Protein 8QQC (pdb70)

Foldseek 3Di:
DCPPVVVVVVVVVLVCVLVVLQDLNDKKWKKKWFAAPLQKIKIKIFIASWKTKDKQALVNQFDPPPAVVQNVLCLVDPPRHNDPDLAGRRQTFKMKIKIFRQWPLQFKFKDKFFNVSAADDDNVPGDPHDPVRSCSVVWDWDDFASTIMTMHMDTQDDDRSSSIMIIIMTTGDDPDDCDCCDVVRNVVRVVGNPVDPMDMDMGSHPVRCCVPPCQVVQPWDADPVGDTDHDHRHDDDPDDDD

Sequence (242 aa):
MENSARQVAQDTRELHLLQHIKSDQSYIYVFVFLYYRDHSVRVWKLTNPVSISETLDYDDLINNVNRAIYYREGITGNDAGDSIIDKAYCCEPVSFMMIVACGDVDIQTIEVNIQGYDEIEGVGILDSNVTPPYAITATKFERKTSGGYIFYTYCCGLFGHGDRGHPTMAVGVEKKNRNAFGRMHPMYVAANYKRRNFWAKKDWWFPTEGQMVEQFIKQQSIPYVTADNVMIAPCVREIRHHAHY

Organism: NCBI:txid165429

Nearest PDB structures (foldseek):
  8qqc-assembly1_A  TM=1.004E+00  e=5.903E-54  Lymantria dispar
  8qph-assembly1_A  TM=1.004E+00  e=3.226E-53  Lymantria dispar
  5a96-assembly1_A  TM=1.004E+00  e=6.694E-52  Lymantria dispar cypovirus 14
  5a98-assembly1_A  TM=9.339E-01  e=3.932E-18  Trichoplusia ni cypovirus 15
  5yr9-assembly1_A  TM=9.001E-01  e=1.493E-17  Bombyx mori cypovirus 1

Secondary structure (DSSP, 8-state):
-TT-HHHHHHHHHHHHHHHHHHSTTS-EEEEEEEE-TTS-EEEEEEEESSEEEEEE-HHHHS-SS---HHHHHHHHSTT----S-SS-TTS-SEEEEEEEESEEEEEEEEEEE-TT---SSSGGG--SS-GGG--GGGSEEEEEBTEEEEEEEEE--SSGGGS-EEEEEEEE---SSS-TTSTTTHHHHHTTTTTT--EEEEES-HHHHIIIIITTTT--EE-TT--EE---B----SS---

Radius of gyration: 20.47 Å; Cα contacts (8 Å, |Δi|>4): 462; chains: 1; bounding box: 43×66×48 Å

Solvent-accessible surface area: 14772 Å² total; per-residue (Å²): 162,145,121,35,86,180,71,64,62,88,38,84,131,48,54,77,46,36,115,62,51,47,40,47,139,11,76,0,65,0,7,0,0,0,41,9,199,59,137,2,1,11,0,12,37,0,6,4,9,13,53,5,89,37,67,0,66,4,77,21,0,20,3,80,82,84,112,104,109,136,32,44,76,31,29,66,28,149,145,49,38,107,47,184,105,139,57,19,208,24,4,2,70,24,10,6,0,0,0,6,16,5,10,25,23,146,41,4,75,4,23,18,15,16,51,66,82,80,29,51,140,28,122,175,89,43,87,140,55,0,108,87,0,106,1,16,136,111,18,102,138,42,68,6,31,23,33,73,1,34,12,45,77,26,140,11,31,165,45,111,82,0,26,0,2,2,47,4,18,4,96,9,66,50,143,127,104,102,26,38,103,70,110,172,46,52,75,53,4,127,142,61,137,102,92,153,66,73,99,44,69,75,18,60,62,34,46,65,0,10,87,97,16,1,110,116,111,64,12,18,0,15,19,99,111,110,71,74,40,28,43,76,8,177,93,54,117,159,153,110,133,259

B-factor: mean 10.35, std 7.01, range [4.11, 68.53]

Structure (mmCIF, N/CA/C/O backbone):
data_8QQC
#
_entry.id   8QQC
#
_cell.length_a   103.102
_cell.length_b   103.102
_cell.length_c   103.102
_cell.angle_alpha   90.000
_cell.angle_beta   90.000
_cell.angle_gamma   90.000
#
_symmetry.space_group_name_H-M   'I 2 3'
#
loop_
_entity.id
_entity.type
_entity.pdbx_description
1 polymer Polyhedrin
2 non-polymer "GUANOSINE-5'-TRIPHOSPHATE"
3 non-polymer 'MAGNESIUM ION'
4 water water
#
loop_
_atom_site.group_PDB
_atom_site.id
_atom_site.type_symbol
_atom_site.label_atom_id
_atom_site.label_alt_id
_atom_site.label_comp_id
_atom_site.label_asym_id
_atom_site.label_entity_id
_atom_site.label_seq_id
_atom_site.pdbx_PDB_ins_code
_atom_site.Cartn_x
_atom_site.Cartn_y
_atom_site.Cartn_z
_atom_site.occupancy
_atom_site.B_iso_or_equiv
_atom_site.auth_seq_id
_atom_site.auth_comp_id
_atom_site.auth_asym_id
_atom_site.auth_atom_id
_atom_site.pdbx_PDB_model_num
ATOM 1 N N . MET A 1 1 ? -46.62696 -53.72261 -13.18019 1.000 17.75268 1 MET A N 1
ATOM 2 C CA . MET A 1 1 ? -45.43999 -52.91688 -12.92584 1.000 22.24750 1 MET A CA 1
ATOM 3 C C . MET A 1 1 ? -45.58221 -52.12450 -11.63435 1.000 16.84525 1 MET A C 1
ATOM 4 O O . MET A 1 1 ? -44.59305 -51.84921 -10.95853 1.000 16.34176 1 MET A O 1
ATOM 9 N N . GLU A 1 2 ? -46.81709 -51.74986 -11.29158 1.000 17.24804 2 GLU A N 1
ATOM 10 C CA . GLU A 1 2 ? -47.01601 -50.96464 -10.07843 1.000 15.92984 2 GLU A CA 1
ATOM 11 C C . GLU A 1 2 ? -46.63265 -51.74293 -8.82829 1.000 13.14412 2 GLU A C 1
ATOM 12 O O . GLU A 1 2 ? -46.20337 -51.14411 -7.83747 1.000 14.75312 2 GLU A O 1
ATOM 18 N N . ASN A 1 3 ? -46.7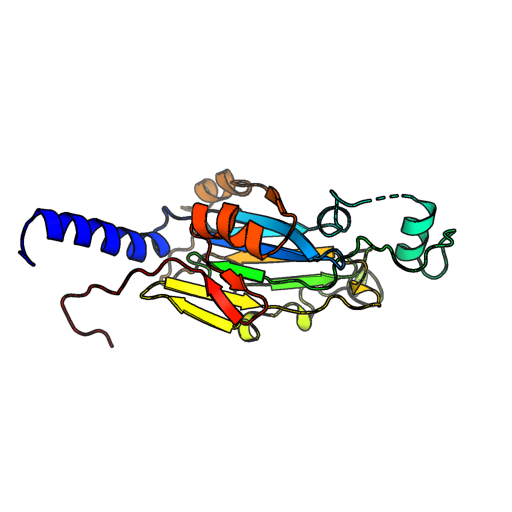6817 -53.06811 -8.84705 1.000 13.19851 3 ASN A N 1
ATOM 19 C CA . ASN A 1 3 ? -46.38504 -53.87155 -7.69479 1.000 12.87115 3 ASN A CA 1
ATOM 20 C C . ASN A 1 3 ? -45.07070 -54.61182 -7.88892 1.000 11.87029 3 ASN A C 1
ATOM 21 O O . ASN A 1 3 ? -44.76229 -55.51350 -7.10400 1.000 12.88758 3 ASN A O 1
ATOM 26 N N . SER A 1 4 ? -44.28641 -54.25055 -8.90363 1.000 10.67672 4 SER A N 1
ATOM 27 C CA . SER A 1 4 ? -42.94127 -54.79675 -9.02111 1.000 8.65696 4 SER A CA 1
ATOM 28 C C . SER A 1 4 ? -42.13280 -54.45082 -7.77536 1.000 11.29859 4 SER A C 1
ATOM 29 O O . SER A 1 4 ? -42.27322 -53.36500 -7.20251 1.000 9.13923 4 SER A O 1
ATOM 32 N N . ALA A 1 5 ? -41.29129 -55.39492 -7.34549 1.000 8.99198 5 ALA A N 1
ATOM 33 C CA . ALA A 1 5 ? -40.46851 -55.16899 -6.16240 1.000 9.03749 5 ALA A CA 1
ATOM 34 C C . ALA A 1 5 ? -39.58416 -53.93959 -6.31778 1.000 7.94143 5 ALA A C 1
ATOM 35 O O . ALA A 1 5 ? -39.29460 -53.25491 -5.33016 1.000 8.41630 5 ALA A O 1
ATOM 37 N N . ARG A 1 6 ? -39.15118 -53.64144 -7.54571 1.000 8.08504 6 ARG A N 1
ATOM 38 C CA . ARG A 1 6 ? -38.38556 -52.42430 -7.77949 1.000 8.43634 6 ARG A CA 1
ATOM 39 C C . ARG A 1 6 ? -39.20089 -51.18601 -7.43159 1.000 7.16002 6 ARG A C 1
ATOM 40 O O . ARG A 1 6 ? -38.68806 -50.25697 -6.79573 1.000 7.31893 6 ARG A O 1
ATOM 48 N N . GLN A 1 7 ? -40.47143 -51.14782 -7.84780 1.000 7.81216 7 GLN A N 1
ATOM 49 C CA . GLN A 1 7 ? -41.33469 -50.03483 -7.45979 1.000 9.97532 7 GLN A CA 1
ATOM 50 C C . GLN A 1 7 ? -41.50571 -49.97407 -5.94927 1.000 9.82806 7 GLN A C 1
ATOM 51 O O . GLN A 1 7 ? -41.49491 -48.88726 -5.35930 1.000 8.85155 7 GLN A O 1
ATOM 57 N N . VAL A 1 8 ? -41.67533 -51.13080 -5.30501 1.000 8.08639 8 VAL A N 1
ATOM 58 C CA . VAL A 1 8 ? -41.83283 -51.12989 -3.85483 1.000 8.33367 8 VAL A CA 1
ATOM 59 C C . VAL A 1 8 ? -40.55476 -50.65154 -3.17291 1.000 6.89705 8 VAL A C 1
ATOM 60 O O . VAL A 1 8 ? -40.60697 -50.02312 -2.10619 1.000 7.37673 8 VAL A O 1
ATOM 64 N N . ALA A 1 9 ? -39.39396 -50.90561 -3.77915 1.000 7.27401 9 ALA A N 1
ATOM 65 C CA . ALA A 1 9 ? -38.17031 -50.28440 -3.28573 1.000 7.01211 9 ALA A CA 1
ATOM 66 C C . ALA A 1 9 ? -38.25963 -48.76350 -3.36742 1.000 6.42826 9 ALA A C 1
ATOM 67 O O . ALA A 1 9 ? -37.84220 -48.05870 -2.44081 1.000 7.53964 9 ALA A O 1
ATOM 69 N N . GLN A 1 10 ? -38.79137 -48.23820 -4.47668 1.000 6.53746 10 GLN A N 1
ATOM 70 C CA . GLN A 1 10 ? -39.04038 -46.80216 -4.57054 1.000 6.71853 10 GLN A CA 1
ATOM 71 C C . GLN A 1 10 ? -40.02606 -46.34762 -3.50164 1.000 6.42239 10 GLN A C 1
ATOM 72 O O . GLN A 1 10 ? -39.83896 -45.29077 -2.88326 1.000 7.37901 10 GLN A O 1
ATOM 78 N N . ASP A 1 11 ? -41.09184 -47.12904 -3.28508 1.000 6.25512 11 ASP A N 1
ATOM 79 C CA . ASP A 1 11 ? -42.05943 -46.81774 -2.23662 1.000 8.90001 11 ASP A CA 1
ATOM 80 C C . ASP A 1 11 ? -41.37667 -46.74274 -0.87906 1.000 6.43125 11 ASP A C 1
ATOM 81 O O . ASP A 1 11 ? -41.63664 -45.82649 -0.09279 1.000 8.97549 11 ASP A O 1
ATOM 86 N N . THR A 1 12 ? -40.50862 -47.71740 -0.58419 1.000 7.40769 12 THR A N 1
ATOM 87 C CA . THR A 1 12 ? -39.77336 -47.71871 0.67758 1.000 6.94150 12 THR A CA 1
ATOM 88 C C . THR A 1 12 ? -38.97180 -46.43715 0.84014 1.000 9.10987 12 THR A C 1
ATOM 89 O O . THR A 1 12 ? -38.96092 -45.83430 1.92012 1.000 7.38126 12 THR A O 1
ATOM 93 N N . ARG A 1 13 ? -38.30308 -45.99911 -0.22974 1.000 7.12007 13 ARG A N 1
ATOM 94 C CA . ARG A 1 13 ? -37.52842 -44.76462 -0.17614 1.000 6.31372 13 ARG A CA 1
ATOM 95 C C . ARG A 1 13 ? -38.40940 -43.58403 0.20966 1.000 7.25278 13 ARG A C 1
ATOM 96 O O . ARG A 1 13 ? -38.04277 -42.77379 1.06848 1.000 6.70650 13 ARG A O 1
ATOM 104 N N . GLU A 1 14 ? -39.58794 -43.47637 -0.40416 1.000 7.90207 14 GLU A N 1
ATOM 105 C CA . GLU A 1 14 ? -40.41958 -42.30280 -0.15468 1.000 6.47423 14 GLU A CA 1
ATOM 106 C C . GLU A 1 14 ? -41.14491 -42.37815 1.18546 1.000 8.02540 14 GLU A C 1
ATOM 107 O O . GLU A 1 14 ? -41.30283 -41.35358 1.86170 1.000 8.00348 14 GLU A O 1
ATOM 113 N N . LEU A 1 15 ? -41.57322 -43.57347 1.60241 1.000 7.29362 15 LEU A N 1
ATOM 114 C CA . LEU A 1 15 ? -42.06260 -43.71852 2.96920 1.000 7.66597 15 LEU A CA 1
ATOM 115 C C . LEU A 1 15 ? -40.97631 -43.35530 3.96527 1.000 8.61286 15 LEU A C 1
ATOM 116 O O . LEU A 1 15 ? -41.23626 -42.66629 4.95805 1.000 8.00662 15 LEU A O 1
ATOM 121 N N . HIS A 1 16 ? -39.74480 -43.79072 3.69892 1.000 8.53403 16 HIS A N 1
ATOM 122 C CA . HIS A 1 16 ? -38.62105 -43.40879 4.54437 1.000 6.84203 16 HIS A CA 1
ATOM 123 C C . HIS A 1 16 ? -38.47839 -41.89472 4.63997 1.000 6.91339 16 HIS A C 1
ATOM 124 O O . HIS A 1 16 ? -38.28029 -41.35227 5.72927 1.000 7.26359 16 HIS A O 1
ATOM 131 N N . LEU A 1 17 ? -38.54888 -41.19791 3.50195 1.000 5.96753 17 LEU A N 1
ATOM 132 C CA . LEU A 1 17 ? -38.38223 -39.74667 3.50367 1.000 6.78517 17 LEU A CA 1
ATOM 133 C C . LEU A 1 17 ? -39.41740 -39.06052 4.38690 1.000 7.52024 17 LEU A C 1
ATOM 134 O O . LEU A 1 17 ? -39.07962 -38.16071 5.16571 1.000 8.07941 17 LEU A O 1
ATOM 139 N N . LEU A 1 18 ? -40.68435 -39.46620 4.28434 1.000 9.13123 18 LEU A N 1
ATOM 140 C CA . LEU A 1 18 ? -41.70632 -38.82850 5.10643 1.000 8.84364 18 LEU A CA 1
ATOM 141 C C . LEU A 1 18 ? -41.56573 -39.21754 6.57350 1.000 8.51885 18 LEU A C 1
ATOM 142 O O . LEU A 1 18 ? -41.67791 -38.36346 7.45910 1.000 9.53968 18 LEU A O 1
ATOM 147 N N . GLN A 1 19 ? -41.29557 -40.49305 6.85419 1.000 6.63614 19 GLN A N 1
ATOM 148 C CA . GLN A 1 19 ? -41.18734 -40.92212 8.24579 1.000 6.83287 19 GLN A CA 1
ATOM 149 C C . GLN A 1 19 ? -39.89432 -40.43403 8.88384 1.000 6.91217 19 GLN A C 1
ATOM 150 O O . GLN A 1 19 ? -39.83310 -40.26470 10.10817 1.000 7.66322 19 GLN A O 1
ATOM 156 N N . HIS A 1 20 ? -38.85653 -40.20462 8.07481 1.000 7.73464 20 HIS A N 1
ATOM 157 C CA . HIS A 1 20 ? -37.59875 -39.69931 8.61224 1.000 8.12968 20 HIS A CA 1
ATOM 158 C C . HIS A 1 20 ? -37.79487 -38.36688 9.31602 1.000 7.81759 20 HIS A C 1
ATOM 159 O O . HIS A 1 20 ? -37.12855 -38.09275 10.31814 1.000 9.15248 20 HIS A O 1
ATOM 166 N N . ILE A 1 21 ? -38.70937 -37.53440 8.81082 1.000 7.72222 21 ILE A N 1
ATOM 167 C CA . ILE A 1 21 ? -38.99623 -36.25024 9.44617 1.000 8.33715 21 ILE A CA 1
ATOM 168 C C . ILE A 1 21 ? -39.33017 -36.45272 10.91617 1.000 8.48851 21 ILE A C 1
ATOM 169 O O . ILE A 1 21 ? -38.71934 -35.84283 11.80069 1.000 9.57899 21 ILE A O 1
ATOM 174 N N . LYS A 1 22 ? -40.28027 -37.34628 11.19969 1.000 8.81952 22 LYS A N 1
ATOM 175 C CA . LYS A 1 22 ? -40.72022 -37.56471 12.57187 1.000 9.43605 22 LYS A CA 1
ATOM 176 C C . LYS A 1 22 ? -39.73041 -38.38648 13.38781 1.000 8.75483 22 LYS A C 1
ATOM 177 O O . LYS A 1 22 ? -39.76597 -38.32820 14.62200 1.000 10.79172 22 LYS A O 1
ATOM 179 N N . SER A 1 23 ? -38.85362 -39.13848 12.73086 1.000 7.99916 23 SER A N 1
ATOM 180 C CA . SER A 1 23 ? -37.90200 -39.99192 13.42435 1.000 8.47481 23 SER A CA 1
ATOM 181 C C . SER A 1 23 ? -36.89553 -39.16812 14.21982 1.000 9.62761 23 SER A C 1
ATOM 182 O O . SER A 1 23 ? -36.60049 -38.01285 13.89975 1.000 6.89726 23 SER A O 1
ATOM 185 N N . ASP A 1 24 ? -36.34599 -39.79223 15.26128 1.000 6.72885 24 ASP A N 1
ATOM 186 C CA . ASP A 1 24 ? -35.25979 -39.17262 16.00592 1.000 6.57593 24 ASP A CA 1
ATOM 187 C C . ASP A 1 24 ? -33.98108 -39.07204 15.18692 1.000 6.96474 24 ASP A C 1
ATOM 188 O O . ASP A 1 24 ? -33.03862 -38.40028 15.62213 1.000 8.76020 24 ASP A O 1
ATOM 193 N N . GLN A 1 25 ? -33.92130 -39.71515 14.02163 1.000 6.86705 25 GLN A N 1
ATOM 194 C CA . GLN A 1 25 ? -32.69480 -39.73836 13.23425 1.000 7.62343 25 GLN A CA 1
ATOM 195 C C . GLN A 1 25 ? -32.52987 -38.52682 12.32710 1.000 7.53742 25 GLN A C 1
ATOM 196 O O . GLN A 1 25 ? -31.50628 -38.42420 11.64318 1.000 7.62177 25 GLN A O 1
ATOM 202 N N . SER A 1 26 ? -33.48296 -37.60314 12.30933 1.000 7.20536 26 SER A N 1
ATOM 203 C CA . SER A 1 26 ? -33.38934 -36.43144 11.45554 1.000 6.14387 26 SER A CA 1
ATOM 204 C C . SER A 1 26 ? -33.05328 -35.19165 12.27400 1.000 6.76163 26 SER A C 1
ATOM 205 O O . SER A 1 26 ? -33.19976 -35.16303 13.50161 1.000 6.79537 26 SER A O 1
ATOM 208 N N . TYR A 1 27 ? -32.59508 -34.16096 11.56661 1.000 8.01462 27 TYR A N 1
ATOM 209 C CA . TYR A 1 27 ? -32.37258 -32.85023 12.15610 1.000 6.42220 27 TYR A CA 1
ATOM 210 C C . TYR A 1 27 ? -33.61350 -31.97951 11.98390 1.000 5.84702 27 TYR A C 1
ATOM 211 O O . TYR A 1 27 ? -34.41582 -32.17305 11.06706 1.000 7.22611 27 TYR A O 1
ATOM 220 N N . ILE A 1 28 ? -33.75040 -30.99507 12.87150 1.000 6.34475 28 ILE A N 1
ATOM 221 C CA . ILE A 1 28 ? -34.61309 -29.84462 12.61777 1.000 6.11842 28 ILE A CA 1
ATOM 222 C C . ILE A 1 28 ? -33.73871 -28.70181 12.11994 1.000 6.65085 28 ILE A C 1
ATOM 223 O O . ILE A 1 28 ? -32.53204 -28.64866 12.39169 1.000 5.91163 28 ILE A O 1
ATOM 228 N N . TYR A 1 29 ? -34.34454 -27.78514 11.36733 1.000 4.54624 29 TYR A N 1
ATOM 229 C CA . TYR A 1 29 ? -33.61703 -26.67924 10.76384 1.000 4.39141 29 TYR A CA 1
ATOM 230 C C . TYR A 1 29 ? -34.39366 -25.38142 10.88533 1.000 5.67531 29 TYR A C 1
ATOM 231 O O . TYR A 1 29 ? -35.62137 -25.35898 10.77076 1.000 5.29032 29 TYR A O 1
ATOM 240 N N . VAL A 1 30 ? -33.65836 -24.29688 11.09505 1.000 5.30030 30 VAL A N 1
ATOM 241 C CA . VAL A 1 30 ? -34.13024 -22.95276 10.79829 1.000 4.68028 30 VAL A CA 1
ATOM 242 C C . VAL A 1 30 ? -33.09782 -22.33074 9.87562 1.000 5.43084 30 VAL A C 1
ATOM 243 O O . VAL A 1 30 ? -31.90924 -22.27988 10.21710 1.000 5.19020 30 VAL A O 1
ATOM 247 N N . PHE A 1 31 ? -33.53273 -21.90128 8.69659 1.000 4.76961 31 PHE A N 1
ATOM 248 C CA . PHE A 1 31 ? -32.67744 -21.13902 7.80077 1.000 5.26428 31 PHE A CA 1
ATOM 249 C C . PHE A 1 31 ? -33.09496 -19.68097 7.86829 1.000 7.76957 31 PHE A C 1
ATOM 250 O O . PHE A 1 31 ? -34.28576 -19.36831 7.76572 1.000 5.38930 31 PHE A O 1
ATOM 258 N N . VAL A 1 32 ? -32.12108 -18.79772 8.05926 1.000 5.85102 32 VAL A N 1
ATOM 259 C CA . VAL A 1 32 ? -32.35916 -17.35913 8.08449 1.000 4.54456 32 VAL A CA 1
ATOM 260 C C . VAL A 1 32 ? -31.75190 -16.77899 6.81499 1.000 5.72097 32 VAL A C 1
ATOM 261 O O . VAL A 1 32 ? -30.53189 -16.84151 6.61446 1.000 6.35289 32 VAL A O 1
ATOM 265 N N . PHE A 1 33 ? -32.60334 -16.24136 5.94529 1.000 5.50017 33 PHE A N 1
ATOM 266 C CA . PHE A 1 33 ? -32.17110 -15.59981 4.71221 1.000 4.77588 33 PHE A CA 1
ATOM 267 C C . PHE A 1 33 ? -32.18840 -14.09338 4.91005 1.000 6.14097 33 PHE A C 1
ATOM 268 O O . PHE A 1 33 ? -33.16635 -13.54340 5.42173 1.000 5.59035 33 PHE A O 1
ATOM 276 N N . LEU A 1 34 ? -31.09954 -13.43441 4.52577 1.000 5.74817 34 LEU A N 1
ATOM 277 C CA . LEU A 1 34 ? -30.94990 -11.99367 4.68361 1.000 5.93181 34 LEU A CA 1
ATOM 278 C C . LEU A 1 34 ? -30.71941 -11.38945 3.31018 1.000 5.97202 34 LEU A C 1
ATOM 279 O O . LEU A 1 34 ? -29.78869 -11.79023 2.60443 1.000 6.31606 34 LEU A O 1
ATOM 284 N N . TYR A 1 35 ? -31.56559 -10.43672 2.93351 1.000 6.26060 35 TYR A N 1
ATOM 285 C CA . TYR A 1 35 ? -31.58363 -9.88500 1.58657 1.000 5.95709 35 TYR A CA 1
ATOM 286 C C . TYR A 1 35 ? -31.08350 -8.45094 1.63545 1.000 6.59816 35 TYR A C 1
ATOM 287 O O . TYR A 1 35 ? -31.58271 -7.64302 2.42516 1.000 7.58438 35 TYR A O 1
ATOM 296 N N . TYR A 1 36 ? -30.10024 -8.14162 0.79604 1.000 6.61690 36 TYR A N 1
ATOM 297 C CA . TYR A 1 36 ? -29.43893 -6.84817 0.81069 1.000 7.38651 36 TYR A CA 1
ATOM 298 C C . TYR A 1 36 ? -29.83744 -6.03464 -0.40977 1.000 7.09412 36 TYR A C 1
ATOM 299 O O . TYR A 1 36 ? -30.35569 -6.56375 -1.40039 1.000 8.27638 36 TYR A O 1
ATOM 308 N N . ARG A 1 37 ? -29.59958 -4.72407 -0.31311 1.000 7.49745 37 ARG A N 1
ATOM 309 C CA . ARG A 1 37 ? -29.95156 -3.82469 -1.40759 1.000 7.06136 37 ARG A CA 1
ATOM 310 C C . ARG A 1 37 ? -29.21090 -4.17692 -2.69135 1.000 8.11591 37 ARG A C 1
ATOM 311 O O . ARG A 1 37 ? -29.71584 -3.91734 -3.79129 1.000 9.24493 37 ARG A O 1
ATOM 319 N N . ASP A 1 38 ? -28.03749 -4.79759 -2.57841 1.000 7.08166 38 ASP A N 1
ATOM 320 C CA . ASP A 1 38 ? -27.29644 -5.22553 -3.75795 1.000 9.10558 38 ASP A CA 1
ATOM 321 C C . ASP A 1 38 ? -27.87051 -6.47816 -4.41316 1.000 7.56607 38 ASP A C 1
ATOM 322 O O . ASP A 1 38 ? -27.29052 -6.96408 -5.39410 1.000 8.35019 38 ASP A O 1
ATOM 327 N N . HIS A 1 39 ? -28.99293 -6.99252 -3.91016 1.000 8.29391 39 HIS A N 1
ATOM 328 C CA . HIS A 1 39 ? -29.69736 -8.18597 -4.37469 1.000 6.78950 39 HIS A CA 1
ATOM 329 C C . HIS A 1 39 ? -29.02413 -9.48077 -3.93773 1.000 8.00064 39 HIS A C 1
ATOM 330 O O . HIS A 1 39 ? -29.50381 -10.55546 -4.30259 1.000 7.87715 39 HIS A O 1
ATOM 337 N N . SER A 1 40 ? -27.94127 -9.41980 -3.17212 1.000 9.21980 40 SER A N 1
ATOM 338 C CA . SER A 1 40 ? -27.29851 -10.63071 -2.69491 1.000 7.39892 40 SER A CA 1
ATOM 339 C C . SER A 1 40 ? -28.01526 -11.16768 -1.45455 1.000 7.23950 40 SER A C 1
ATOM 340 O O . SER A 1 40 ? -28.86722 -10.50702 -0.85213 1.000 6.78238 40 SE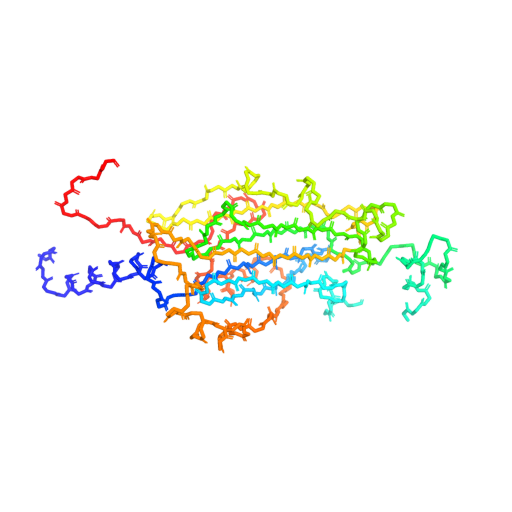R A O 1
ATOM 343 N N . VAL A 1 41 ? -27.67176 -12.39695 -1.07587 1.000 6.64795 41 VAL A N 1
ATOM 344 C CA . VAL A 1 41 ? -28.32667 -13.08539 0.03074 1.000 6.11830 41 VAL A CA 1
ATOM 345 C C . VAL A 1 41 ? -27.26217 -13.71981 0.91236 1.000 7.30677 41 VAL A C 1
ATOM 346 O O . VAL A 1 41 ? -26.38659 -14.44058 0.41934 1.000 6.80873 41 VAL A O 1
ATOM 350 N N . ARG A 1 42 ? -27.34035 -13.45661 2.21337 1.000 6.56711 42 ARG A N 1
ATOM 351 C CA . ARG A 1 42 ? -26.57670 -14.19259 3.21043 1.000 6.99752 42 ARG A CA 1
ATOM 352 C C . ARG A 1 42 ? -27.52557 -15.15137 3.91664 1.000 7.02242 42 ARG A C 1
ATOM 353 O O . ARG A 1 42 ? -28.64328 -14.77132 4.28137 1.000 7.58991 42 ARG A O 1
ATOM 361 N N . VAL A 1 43 ? -27.08663 -16.39140 4.09575 1.000 7.44255 43 VAL A N 1
ATOM 362 C CA . VAL A 1 43 ? -27.94003 -17.47373 4.57108 1.000 7.43081 43 VAL A CA 1
ATOM 363 C C . VAL A 1 43 ? -27.28586 -18.08413 5.79741 1.000 5.86238 43 VAL A C 1
ATOM 364 O O . VAL A 1 43 ? -26.09115 -18.39646 5.76657 1.000 6.98939 43 VAL A O 1
ATOM 368 N N . TRP A 1 44 ? -28.06460 -18.26983 6.86505 1.000 4.96968 44 TRP A N 1
ATOM 369 C CA . TRP A 1 44 ? -27.61550 -19.01231 8.03896 1.000 5.34232 44 TRP A CA 1
ATOM 370 C C . TRP A 1 44 ? -28.40303 -20.30485 8.17805 1.000 5.28005 44 TRP A C 1
ATOM 371 O O . TRP A 1 44 ? -29.63773 -20.28729 8.15751 1.000 5.75289 44 TRP A O 1
ATOM 382 N N . LYS A 1 45 ? -27.68548 -21.41393 8.33857 1.000 5.56284 45 LYS A N 1
ATOM 383 C CA . LYS A 1 45 ? -28.27234 -22.68741 8.73621 1.000 4.74589 45 LYS A CA 1
ATOM 384 C C . LYS A 1 45 ? -28.14261 -22.82463 10.24659 1.000 4.66724 45 LYS A C 1
ATOM 385 O O . LYS A 1 45 ? -27.02932 -22.77477 10.78440 1.000 5.80503 45 LYS A O 1
ATOM 391 N N . LEU A 1 46 ? -29.27835 -22.96405 10.92283 1.000 4.97704 46 LEU A N 1
ATOM 392 C CA . LEU A 1 46 ? -29.34141 -23.33623 12.32909 1.000 5.73993 46 LEU A CA 1
ATOM 393 C C . LEU A 1 46 ? -29.93225 -24.73724 12.38437 1.000 6.12661 46 LEU A C 1
ATOM 394 O O . LEU A 1 46 ? -30.92692 -25.01377 11.70590 1.000 6.67161 46 LEU A O 1
ATOM 399 N N . THR A 1 47 ? -29.31288 -25.62840 13.15669 1.000 5.59520 47 THR A N 1
ATOM 400 C CA . THR A 1 47 ? -29.72036 -27.02559 13.08268 1.000 5.02923 47 THR A CA 1
ATOM 401 C C . THR A 1 47 ? -29.30933 -27.76567 14.34582 1.000 6.90718 47 THR A C 1
ATOM 402 O O . THR A 1 47 ? -28.32241 -27.41788 14.99971 1.000 6.85345 47 THR A O 1
ATOM 406 N N . ASN A 1 48 ? -30.07442 -28.80036 14.66649 1.000 6.87878 48 ASN A N 1
ATOM 407 C CA . ASN A 1 48 ? -29.84730 -29.61076 15.85350 1.000 5.64992 48 ASN A CA 1
ATOM 408 C C . ASN A 1 48 ? -30.74837 -30.83375 15.76219 1.000 6.66828 48 ASN A C 1
ATOM 409 O O . ASN A 1 48 ? -31.78237 -30.78956 15.09313 1.000 6.78217 48 ASN A O 1
ATOM 414 N N . PRO A 1 49 ? -30.38175 -31.93451 16.41906 1.000 6.57240 49 PRO A N 1
ATOM 415 C CA . PRO A 1 49 ? -31.30829 -33.07459 16.44904 1.000 7.37857 49 PRO A CA 1
ATOM 416 C C . PRO A 1 49 ? -32.62472 -32.78626 17.15391 1.000 6.85355 49 PRO A C 1
ATOM 417 O O . PRO A 1 49 ? -33.64545 -33.37771 16.77701 1.000 7.42420 49 PRO A O 1
ATOM 421 N N . VAL A 1 50 ? -32.64643 -31.91657 18.17096 1.000 6.07511 50 VAL A N 1
ATOM 422 C CA . VAL A 1 50 ? -33.85839 -31.75874 18.97606 1.000 6.61294 50 VAL A CA 1
ATOM 423 C C . VAL A 1 50 ? -34.15697 -30.31579 19.37590 1.000 6.14549 50 VAL A C 1
ATOM 424 O O . VAL A 1 50 ? -35.29830 -29.99284 19.73026 1.000 6.46615 50 VAL A O 1
ATOM 428 N N . SER A 1 51 ? -33.15036 -29.44169 19.37862 1.000 5.63243 51 SER A N 1
ATOM 429 C CA . SER A 1 51 ? -33.34088 -28.12435 19.98995 1.000 5.78853 51 SER A CA 1
ATOM 430 C C . SER A 1 51 ? -32.37683 -27.12253 19.37279 1.000 6.22128 51 SER A C 1
ATOM 431 O O . SER A 1 51 ? -31.16680 -27.20902 19.59289 1.000 6.00845 51 SER A O 1
ATOM 434 N N . ILE A 1 52 ? -32.91797 -26.14866 18.64808 1.000 6.46072 52 ILE A N 1
ATOM 435 C CA . ILE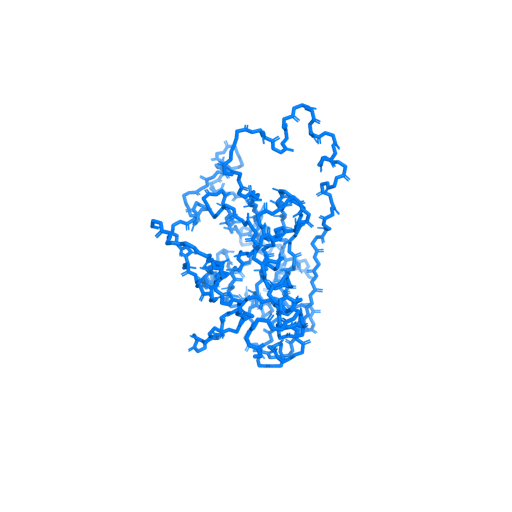 A 1 52 ? -32.13028 -25.08748 18.03441 1.000 6.16064 52 ILE A CA 1
ATOM 436 C C . ILE A 1 52 ? -32.15047 -23.88217 18.96466 1.000 6.03271 52 ILE A C 1
ATOM 437 O O . ILE A 1 52 ? -33.21124 -23.49793 19.47163 1.000 7.14206 52 ILE A O 1
ATOM 442 N N . SER A 1 53 ? -30.97783 -23.29909 19.20811 1.000 5.61903 53 SER A N 1
ATOM 443 C CA . SER A 1 53 ? -30.88185 -22.09264 20.02681 1.000 5.45657 53 SER A CA 1
ATOM 444 C C . SER A 1 53 ? -29.65992 -21.31533 19.56453 1.000 6.10335 53 SER A C 1
ATOM 445 O O . SER A 1 53 ? -28.53235 -21.77994 19.75108 1.000 7.56020 53 SER A O 1
ATOM 448 N N . GLU A 1 54 ? -29.87000 -20.13778 18.98074 1.000 5.50857 54 GLU A N 1
ATOM 449 C CA . GLU A 1 54 ? -28.76254 -19.40741 18.38764 1.000 5.43741 54 GLU A CA 1
ATOM 450 C C . GLU A 1 54 ? -29.00453 -17.91150 18.50676 1.000 7.62463 54 GLU A C 1
ATOM 451 O O . GLU A 1 54 ? -30.14799 -17.44603 18.47988 1.000 7.33262 54 GLU A O 1
ATOM 457 N N . THR A 1 55 ? -27.90922 -17.16651 18.64203 1.000 6.71906 55 THR A N 1
ATOM 458 C CA . THR A 1 55 ? -27.89343 -15.72539 18.42891 1.000 5.87432 55 THR A CA 1
ATOM 459 C C . THR A 1 55 ? -27.20318 -15.44129 17.10278 1.000 7.75888 55 THR A C 1
ATOM 460 O O . THR A 1 55 ? -26.13217 -15.99444 16.82307 1.000 7.93495 55 THR A O 1
ATOM 464 N N . LEU A 1 56 ? -27.81824 -14.58974 16.29037 1.000 6.14149 56 LEU A N 1
ATOM 465 C CA . LEU A 1 56 ? -27.17112 -13.99778 15.12496 1.000 6.65339 56 LEU A CA 1
ATOM 466 C C . LEU A 1 56 ? -26.86207 -12.55240 15.49487 1.000 6.92200 56 LEU A C 1
ATOM 467 O O . LEU A 1 56 ? -27.77557 -11.72716 15.60516 1.000 7.98958 56 LEU A O 1
ATOM 472 N N . ASP A 1 57 ? -25.58542 -12.26235 15.73803 1.000 6.48019 57 ASP A N 1
ATOM 473 C CA . ASP A 1 57 ? -25.16178 -10.92794 16.13389 1.000 7.00739 57 ASP A CA 1
ATOM 474 C C . ASP A 1 57 ? -25.16010 -10.00717 14.91615 1.000 6.73403 57 ASP A C 1
ATOM 475 O O . ASP A 1 57 ? -25.39452 -10.42450 13.77917 1.000 7.57119 57 ASP A O 1
ATOM 480 N N . TYR A 1 58 ? -24.88329 -8.72868 15.16140 1.000 8.24145 58 TYR A N 1
ATOM 481 C CA . TYR A 1 58 ? -24.88638 -7.74702 14.08444 1.000 7.72775 58 TYR A CA 1
ATOM 482 C C . TYR A 1 58 ? -23.92944 -8.14068 12.96496 1.000 7.45852 58 TYR A C 1
ATOM 483 O O . TYR A 1 58 ? -24.28175 -8.06962 11.78128 1.000 7.37448 58 TYR A O 1
ATOM 492 N N . ASP A 1 59 ? -22.72531 -8.59112 13.31724 1.000 7.19015 59 ASP A N 1
ATOM 493 C CA . ASP A 1 59 ? -21.75963 -8.97129 12.29368 1.000 7.02647 59 ASP A CA 1
ATOM 494 C C . ASP A 1 59 ? -22.19054 -10.20898 11.51526 1.000 7.48241 59 ASP A C 1
ATOM 495 O O . ASP A 1 59 ? -21.70700 -10.42196 10.39628 1.000 8.70260 59 ASP A O 1
ATOM 500 N N . ASP A 1 60 ? -23.10068 -11.01240 12.06854 1.000 6.95939 60 ASP A N 1
ATOM 501 C CA . ASP A 1 60 ? -23.66320 -12.14874 11.35118 1.000 7.67318 60 ASP A CA 1
ATOM 502 C C . ASP A 1 60 ? -24.76570 -11.74078 10.38673 1.000 6.97491 60 ASP A C 1
ATOM 503 O O . ASP A 1 60 ? -25.03386 -12.47335 9.42700 1.000 7.75809 60 ASP A O 1
ATOM 508 N N . LEU A 1 61 ? -25.40751 -10.59345 10.61646 1.000 6.29817 61 LEU A N 1
ATOM 509 C CA . LEU A 1 61 ? -26.57165 -10.19728 9.83722 1.000 6.16290 61 LEU A CA 1
ATOM 510 C C . LEU A 1 61 ? -26.25886 -9.19945 8.73218 1.000 7.40275 61 LEU A C 1
ATOM 511 O O . LEU A 1 61 ? -27.08122 -9.03033 7.82401 1.000 6.94301 61 LEU A O 1
ATOM 516 N N . ILE A 1 62 ? -25.10181 -8.54400 8.77700 1.000 8.23851 62 ILE A N 1
ATOM 517 C CA . ILE A 1 62 ? -24.71972 -7.61930 7.72022 1.000 6.80974 62 ILE A CA 1
ATOM 518 C C . ILE A 1 62 ? -24.03965 -8.38451 6.58928 1.000 6.24440 62 ILE A C 1
ATOM 519 O O . ILE A 1 62 ? -23.59235 -9.51895 6.75136 1.000 8.15464 62 ILE A O 1
ATOM 524 N N . ASN A 1 63 ? -23.97609 -7.75683 5.41682 1.000 6.27929 63 ASN A N 1
ATOM 525 C CA . ASN A 1 63 ? -23.35918 -8.37520 4.24690 1.000 6.05273 63 ASN A CA 1
ATOM 526 C C . ASN A 1 63 ? -21.84517 -8.36666 4.43790 1.000 8.66951 63 ASN A C 1
ATOM 527 O O . ASN A 1 63 ? -21.22866 -7.29628 4.47127 1.000 10.07123 63 ASN A O 1
ATOM 532 N N . ASN A 1 64 ? -21.23378 -9.54774 4.54831 1.000 10.21314 64 ASN A N 1
ATOM 533 C CA . ASN A 1 64 ? -19.79739 -9.64423 4.78671 1.000 10.07293 64 ASN A CA 1
ATOM 534 C C . ASN A 1 64 ? -19.00419 -9.92611 3.51823 1.000 10.05275 64 ASN A C 1
ATOM 535 O O . ASN A 1 64 ? -17.79788 -10.17687 3.59948 1.000 12.70483 64 ASN A O 1
ATOM 540 N N . VAL A 1 65 ? -19.64798 -9.91530 2.35591 1.000 9.69111 65 VAL A N 1
ATOM 541 C CA . VAL A 1 65 ? -18.96906 -10.09146 1.07756 1.000 10.27325 65 VAL A CA 1
ATOM 542 C C . VAL A 1 65 ? -18.85051 -8.77350 0.32467 1.000 12.67693 65 VAL A C 1
ATOM 543 O O . VAL A 1 65 ? -17.75952 -8.37939 -0.08605 1.000 12.98795 65 VAL A O 1
ATOM 547 N N . ASN A 1 66 ? -19.96900 -8.08167 0.12874 1.000 10.26464 66 ASN A N 1
ATOM 548 C CA . ASN A 1 66 ? -19.95595 -6.72798 -0.41763 1.000 12.05543 66 ASN A CA 1
ATOM 549 C C . ASN A 1 66 ? -20.00346 -5.81909 0.80515 1.000 13.14307 66 ASN A C 1
ATOM 550 O O . ASN A 1 66 ? -21.07326 -5.42510 1.27267 1.000 12.64126 66 ASN A O 1
ATOM 555 N N . ARG A 1 67 ? -18.82482 -5.51072 1.33810 1.000 14.14261 67 ARG A N 1
ATOM 556 C CA . ARG A 1 67 ? -18.70630 -4.88024 2.65190 1.000 17.26997 67 ARG A CA 1
ATOM 557 C C . ARG A 1 67 ? -18.51631 -3.36509 2.57870 1.000 24.28170 67 ARG A C 1
ATOM 558 O O . ARG A 1 67 ? -18.87062 -2.72817 1.58624 1.000 27.72963 67 ARG A O 1
ATOM 560 N N . ALA A 1 75 ? -14.21087 1.05479 12.17139 1.000 16.32636 75 ALA A N 1
ATOM 561 C CA . ALA A 1 75 ? -15.59517 0.62790 12.35414 1.000 13.93769 75 ALA A CA 1
ATOM 562 C C . ALA A 1 75 ? -16.22174 1.22810 13.60648 1.000 11.91553 75 ALA A C 1
ATOM 563 O O . ALA A 1 75 ? -17.43449 1.43939 13.66190 1.000 10.39944 75 ALA A O 1
ATOM 565 N N . ILE A 1 76 ? -15.38540 1.49944 14.61194 1.000 12.95144 76 ILE A N 1
ATOM 566 C CA . ILE A 1 76 ? -15.90291 1.95386 15.89908 1.000 10.52941 76 ILE A CA 1
ATOM 567 C C . ILE A 1 76 ? -16.59151 3.30567 15.77306 1.000 10.47953 76 ILE A C 1
ATOM 568 O O . ILE A 1 76 ? -17.49954 3.61864 16.55053 1.000 10.13287 76 ILE A O 1
ATOM 573 N N . TYR A 1 77 ? -16.18899 4.12103 14.79236 1.000 10.14834 77 TYR A N 1
ATOM 574 C CA . TYR A 1 77 ? -16.82665 5.42322 14.61197 1.000 9.81958 77 TYR A CA 1
ATOM 575 C C . TYR A 1 77 ? -18.31307 5.27304 14.32360 1.000 8.84985 77 TYR A C 1
ATOM 576 O O . TYR A 1 77 ? -19.12854 6.06767 14.80652 1.000 10.30266 77 TYR A O 1
ATOM 585 N N . TYR A 1 78 ? -18.68096 4.24609 13.55050 1.000 8.67491 78 TYR A N 1
ATOM 586 C CA . TYR A 1 78 ? -20.08215 3.93263 13.29491 1.000 9.37597 78 TYR A CA 1
ATOM 587 C C . TYR A 1 78 ? -20.68520 3.10276 14.42578 1.000 8.92610 78 TYR A C 1
ATOM 588 O O . TYR A 1 78 ? -21.80640 3.37875 14.86947 1.000 7.74095 78 TYR A O 1
ATOM 597 N N . ARG A 1 79 ? -19.95279 2.09388 14.91365 1.000 8.11755 79 ARG A N 1
ATOM 598 C CA . ARG A 1 79 ? -20.50291 1.20635 15.93606 1.000 8.77077 79 ARG A CA 1
ATOM 599 C C . ARG A 1 79 ? -20.89302 1.97168 17.19673 1.000 7.19193 79 ARG A C 1
ATOM 600 O O . ARG A 1 79 ? -21.91567 1.66742 17.82237 1.000 7.32678 79 ARG A O 1
ATOM 608 N N . GLU A 1 80 ? -20.10597 2.98066 17.57845 1.000 8.05507 80 GLU A N 1
ATOM 609 C CA . GLU A 1 80 ? -20.44716 3.73944 18.77902 1.000 7.63578 80 GLU A CA 1
ATOM 610 C C . GLU A 1 80 ? -21.77696 4.46394 18.61630 1.000 7.81662 80 GLU A C 1
ATOM 611 O O . GLU A 1 80 ? -22.49470 4.66795 19.60072 1.000 7.97441 80 GLU A O 1
ATOM 617 N N . GLY A 1 81 ? -22.12518 4.84644 17.38409 1.000 7.94805 81 GLY A N 1
ATOM 618 C CA . GLY A 1 81 ? -23.39121 5.51186 17.12886 1.000 7.87782 81 GLY A CA 1
ATOM 619 C C . GLY A 1 81 ? -24.60453 4.61498 17.22077 1.000 8.84959 81 GLY A C 1
ATOM 620 O O . GLY A 1 81 ? -25.71320 5.11159 17.44485 1.000 9.88991 81 GLY A O 1
ATOM 621 N N . ILE A 1 82 ? -24.43214 3.30717 17.02909 1.000 6.99207 82 ILE A N 1
ATOM 622 C CA . ILE A 1 82 ? -25.51546 2.36647 17.27144 1.000 7.91085 82 ILE A CA 1
ATOM 623 C C . ILE A 1 82 ? -25.40393 1.68511 18.62686 1.000 8.58568 82 ILE A C 1
ATOM 624 O O . ILE A 1 82 ? -26.25491 0.85129 18.96725 1.000 10.63656 82 ILE A O 1
ATOM 629 N N . THR A 1 83 ? -24.38748 2.03332 19.42073 1.000 8.11406 83 THR A N 1
ATOM 630 C CA . THR A 1 83 ? -24.27264 1.56890 20.79591 1.000 7.70019 83 THR A CA 1
ATOM 631 C C . THR A 1 83 ? -25.01662 2.47782 21.76775 1.000 8.44614 83 THR A C 1
ATOM 632 O O . THR A 1 83 ? -25.77594 1.99662 22.61060 1.000 9.53442 83 THR A O 1
ATOM 636 N N . GLY A 1 84 ? -24.79698 3.78902 21.67378 1.000 8.83746 84 GLY A N 1
ATOM 637 C CA . GLY A 1 84 ? -25.50297 4.73589 22.50466 1.000 8.95861 84 GLY A CA 1
ATOM 638 C C . GLY A 1 84 ? -26.05905 5.87225 21.66880 1.000 8.79644 84 GLY A C 1
ATOM 639 O O . GLY A 1 84 ? -25.55685 6.18616 20.58966 1.000 8.28538 84 GLY A O 1
ATOM 640 N N . ASN A 1 85 ? -27.11079 6.49439 22.19640 1.000 10.30779 85 ASN A N 1
ATOM 641 C CA . ASN A 1 85 ? -27.79661 7.55826 21.47164 1.000 10.15257 85 ASN A CA 1
ATOM 642 C C . ASN A 1 85 ? -26.86613 8.73930 21.23323 1.000 9.86100 85 ASN A C 1
ATOM 643 O O . ASN A 1 85 ? -26.30062 9.29627 22.17985 1.000 8.97256 85 ASN A O 1
ATOM 648 N N . ASP A 1 86 ? -26.72047 9.12723 19.96402 1.000 9.69790 86 ASP A N 1
ATOM 649 C CA . ASP A 1 86 ? -25.94015 10.30028 19.56724 1.000 8.83691 86 ASP A CA 1
ATOM 650 C C . ASP A 1 86 ? -24.46226 10.17878 19.92888 1.000 7.77877 86 ASP A C 1
ATOM 651 O O . ASP A 1 86 ? -23.76171 11.19117 20.04130 1.000 8.05578 86 ASP A O 1
ATOM 656 N N . ALA A 1 87 ? -23.96328 8.95821 20.10269 1.000 8.83744 87 ALA A N 1
ATOM 657 C CA . ALA A 1 87 ? -22.58317 8.73881 20.51372 1.000 9.61355 87 ALA A CA 1
ATOM 658 C C . ALA A 1 87 ? -21.65612 8.42416 19.34827 1.000 11.55262 87 ALA A C 1
ATOM 659 O O . ALA A 1 87 ? -20.48685 8.09998 19.57406 1.000 10.65456 87 ALA A O 1
ATOM 661 N N . GLY A 1 88 ? -22.14084 8.51770 18.11064 1.000 9.14318 88 GLY A N 1
ATOM 662 C CA . GLY A 1 88 ? -21.31551 8.16518 16.97800 1.000 10.56603 88 GLY A CA 1
ATOM 663 C C . GLY A 1 88 ? -20.39313 9.27851 16.53167 1.000 10.78885 88 GLY A C 1
ATOM 664 O O . GLY A 1 88 ? -20.54480 10.44342 16.89264 1.000 11.27723 88 GLY A O 1
ATOM 665 N N . ASP A 1 89 ? -19.40515 8.89282 15.73024 1.000 8.07996 89 ASP A N 1
ATOM 666 C CA . ASP A 1 89 ? -18.48577 9.83166 15.09623 1.000 9.37146 89 ASP A CA 1
ATOM 667 C C . ASP A 1 89 ? -18.28974 9.43562 13.63690 1.000 10.43729 89 ASP A C 1
ATOM 668 O O . ASP A 1 89 ? -17.17013 9.32411 13.13530 1.000 11.30071 89 ASP A O 1
ATOM 673 N N . SER A 1 90 ? -19.40057 9.21530 12.94157 1.000 9.75324 90 SER A N 1
ATOM 674 C CA . SER A 1 90 ? -19.39935 8.71535 11.57568 1.000 8.56331 90 SER A CA 1
ATOM 675 C C . SER A 1 90 ? -20.22526 9.64460 10.70165 1.000 10.97605 90 SER A C 1
ATOM 676 O O . SER A 1 90 ? -21.28410 10.12660 11.11952 1.000 10.39892 90 SER A O 1
ATOM 679 N N . ILE A 1 91 ? -19.73028 9.90700 9.48894 1.000 8.40295 91 ILE A N 1
ATOM 680 C CA . ILE A 1 91 ? -20.52860 10.65101 8.51689 1.000 8.89683 91 ILE A CA 1
ATOM 681 C C . ILE A 1 91 ? -21.54732 9.77030 7.81359 1.000 9.95129 91 ILE A C 1
ATOM 682 O O . ILE A 1 91 ? -22.37057 10.28737 7.04815 1.000 9.73010 91 ILE A O 1
ATOM 687 N N . ILE A 1 92 ? -21.51281 8.45866 8.04631 1.000 8.02613 92 ILE A N 1
ATOM 688 C CA . ILE A 1 92 ? -22.47419 7.52009 7.47758 1.000 8.53578 92 ILE A CA 1
ATOM 689 C C . ILE A 1 92 ? -23.57132 7.28133 8.50547 1.000 8.37219 92 ILE A C 1
ATOM 690 O O . ILE A 1 92 ? -23.30874 6.76441 9.59830 1.000 9.21618 92 ILE A O 1
ATOM 695 N N . ASP A 1 93 ? -24.80489 7.64502 8.15105 1.000 7.77737 93 ASP A N 1
ATOM 696 C CA . ASP A 1 93 ? -25.92704 7.46477 9.06677 1.000 7.69190 93 ASP A CA 1
ATOM 697 C C . ASP A 1 93 ? -26.33473 5.99965 9.14996 1.000 9.58918 93 ASP A C 1
ATOM 698 O O . ASP A 1 93 ? -26.53167 5.45903 10.24434 1.000 8.27284 93 ASP A O 1
ATOM 703 N N . LYS A 1 94 ? -26.46241 5.33667 8.00304 1.000 7.44670 94 LYS A N 1
ATOM 704 C CA . LYS A 1 94 ? -26.88309 3.94111 7.98229 1.000 7.25643 94 LYS A CA 1
ATOM 705 C C . LYS A 1 94 ? -26.01501 3.16192 7.00629 1.000 7.93489 94 LYS A C 1
ATOM 706 O O . LYS A 1 94 ? -25.86772 3.55427 5.84848 1.000 9.18698 94 LYS A O 1
ATOM 712 N N . ALA A 1 95 ? -25.44592 2.05717 7.47298 1.000 7.21778 95 ALA A N 1
ATOM 713 C CA . ALA A 1 95 ? -24.52869 1.28227 6.65106 1.000 8.42398 95 ALA A CA 1
ATOM 714 C C . ALA A 1 95 ? -25.27311 0.61043 5.50567 1.000 7.21905 95 ALA A C 1
ATOM 715 O O . ALA A 1 95 ? -26.32445 -0.00715 5.71009 1.000 8.54991 95 ALA A O 1
ATOM 717 N N . TYR A 1 96 ? -24.70962 0.72266 4.29707 1.000 8.33869 96 TYR A N 1
ATOM 718 C CA . TYR A 1 96 ? -25.28111 0.06043 3.12798 1.000 7.33717 96 TYR A CA 1
ATOM 719 C C . TYR A 1 96 ? -25.47748 -1.42925 3.35543 1.000 8.75560 96 TYR A C 1
ATOM 720 O O . TYR A 1 96 ? -26.43073 -2.01651 2.83225 1.000 9.22701 96 TYR A O 1
ATOM 729 N N A CYS A 1 97 ? -24.58404 -2.06196 4.11618 0.676 8.90633 97 CYS A N 1
ATOM 730 N N B CYS A 1 97 ? -24.58599 -2.05309 4.12824 0.324 8.88793 97 CYS A N 1
ATOM 731 C CA A CYS A 1 97 ? -24.55598 -3.51775 4.22433 0.676 9.28678 97 CYS A CA 1
ATOM 732 C CA B CYS A 1 97 ? -24.52490 -3.50337 4.25377 0.324 9.29725 97 CYS A CA 1
ATOM 733 C C A CYS A 1 97 ? -25.52098 -4.07387 5.26417 0.676 8.45223 97 CYS A C 1
ATOM 734 C C B CYS A 1 97 ? -25.57827 -4.07589 5.18731 0.324 8.42606 97 CYS A C 1
ATOM 735 O O A CYS A 1 97 ? -25.51544 -5.28691 5.50516 0.676 7.52230 97 CYS A O 1
ATOM 736 O O B CYS A 1 97 ? -25.68994 -5.30272 5.28660 0.324 7.68019 97 CYS A O 1
ATOM 741 N N . GLU A 1 98 ? -26.33456 -3.23767 5.87942 1.000 6.81048 98 GLU A N 1
ATOM 742 C CA . GLU A 1 98 ? -27.34938 -3.75623 6.77460 1.000 6.69450 98 GLU A CA 1
ATOM 743 C C . GLU A 1 98 ? -28.49774 -4.33364 5.94925 1.000 8.94434 98 GLU A C 1
ATOM 744 O O . GLU A 1 98 ? -28.83213 -3.79512 4.88856 1.000 7.62273 98 GLU A O 1
ATOM 750 N N . PRO A 1 99 ? -29.07939 -5.45035 6.37988 1.000 7.22847 99 PRO A N 1
ATOM 751 C CA . PRO A 1 99 ? -30.04724 -6.15629 5.53357 1.000 7.73832 99 PRO A CA 1
ATOM 752 C C . PRO A 1 99 ? -31.34737 -5.38558 5.37499 1.000 6.60503 99 PRO A C 1
ATOM 753 O O . PRO A 1 99 ? -31.78623 -4.65621 6.26834 1.000 7.42380 99 PRO A O 1
ATOM 757 N N . VAL A 1 100 ? -31.95615 -5.55308 4.20266 1.000 7.14521 100 VAL A N 1
ATOM 758 C CA . VAL A 1 100 ? -33.24692 -4.93477 3.91866 1.000 7.45496 100 VAL A CA 1
ATOM 759 C C . VAL A 1 100 ? -34.37752 -5.77263 4.49390 1.000 6.91440 100 VAL A C 1
ATOM 760 O O . VAL A 1 100 ? -35.30079 -5.25321 5.13200 1.000 7.94234 100 VAL A O 1
ATOM 764 N N . SER A 1 101 ? -34.33532 -7.07942 4.26232 1.000 6.21696 101 SER A N 1
ATOM 765 C CA . SER A 1 101 ? -35.42797 -7.93370 4.68381 1.000 6.33894 101 SER A CA 1
ATOM 766 C C . SER A 1 101 ? -34.85934 -9.27620 5.10392 1.000 6.41998 101 SER A C 1
ATOM 767 O O . SER A 1 101 ? -33.67210 -9.56766 4.91895 1.000 7.33963 101 SER A O 1
ATOM 770 N N . PHE A 1 102 ? -35.73164 -10.09963 5.66961 1.000 6.86401 102 PHE A N 1
ATOM 771 C CA . PHE A 1 102 ? -35.35108 -11.42977 6.09523 1.000 7.54001 102 PHE A CA 1
ATOM 772 C C . PHE A 1 102 ? -36.45573 -12.40366 5.72814 1.000 8.32304 102 PHE A C 1
ATOM 773 O O . PHE A 1 102 ? -37.60537 -12.01969 5.49522 1.000 6.91219 102 PHE A O 1
ATOM 781 N N A MET A 1 103 ? -36.08865 -13.67723 5.64567 0.831 6.58418 103 MET A N 1
ATOM 782 N N B MET A 1 103 ? -36.08773 -13.68225 5.69963 0.169 6.63942 103 MET A N 1
ATOM 783 C CA A MET A 1 103 ? -37.06851 -14.75124 5.70020 0.831 7.61070 103 MET A CA 1
ATOM 784 C CA B MET A 1 103 ? -37.03997 -14.78187 5.65423 0.169 7.61070 103 MET A CA 1
ATOM 785 C C A MET A 1 103 ? -36.55608 -15.84084 6.62135 0.831 7.69764 103 MET A C 1
ATOM 786 C C B MET A 1 103 ? -36.54710 -15.85172 6.61649 0.169 7.67392 103 MET A C 1
ATOM 787 O O A MET A 1 103 ? -35.38822 -16.23189 6.54180 0.831 8.07170 103 MET A O 1
ATOM 788 O O B MET A 1 103 ? -35.36578 -16.21246 6.59386 0.169 8.00582 103 MET A O 1
ATOM 797 N N . ILE A 1 104 ? -37.43471 -16.32157 7.48942 1.000 6.72100 104 ILE A N 1
ATOM 798 C CA . ILE A 1 104 ? -37.15495 -17.45278 8.35711 1.000 7.50714 104 ILE A CA 1
ATOM 799 C C . ILE A 1 104 ? -37.86056 -18.65461 7.75551 1.000 6.75373 104 ILE A C 1
ATOM 800 O O . ILE A 1 104 ? -39.06834 -18.60276 7.49403 1.000 7.28441 104 ILE A O 1
ATOM 805 N N . VAL A 1 105 ? -37.11393 -19.72902 7.51997 1.000 6.21147 105 VAL A N 1
ATOM 806 C CA . VAL A 1 105 ? -37.67795 -20.99199 7.06139 1.000 6.59380 105 VAL A CA 1
ATOM 807 C C . VAL A 1 105 ? -37.41964 -22.02245 8.14355 1.000 7.87812 105 VAL A C 1
ATOM 808 O O . VAL A 1 105 ? -36.26349 -22.33598 8.44401 1.000 8.45585 105 VAL A O 1
ATOM 812 N N . ALA A 1 106 ? -38.48902 -22.52670 8.73927 1.000 6.41194 106 ALA A N 1
ATOM 813 C CA . ALA A 1 106 ? -38.41648 -23.58892 9.73010 1.000 6.36929 106 ALA A CA 1
ATOM 814 C C . ALA A 1 106 ? -38.86680 -24.86941 9.04300 1.000 6.43274 106 ALA A C 1
ATOM 815 O O . ALA A 1 106 ? -39.96788 -24.92000 8.48559 1.000 7.58661 106 ALA A O 1
ATOM 817 N N . CYS A 1 107 ? -38.01152 -25.88864 9.05135 1.000 6.35075 107 CYS A N 1
ATOM 818 C CA . CYS A 1 107 ? -38.31524 -27.11236 8.32476 1.000 6.80900 107 CYS A CA 1
ATOM 819 C C . CYS A 1 107 ? -37.71673 -28.30922 9.05362 1.000 7.10140 107 CYS A C 1
ATOM 820 O O . CYS A 1 107 ? -37.04243 -28.17539 10.08046 1.000 6.63762 107 CYS A O 1
ATOM 823 N N . GLY A 1 108 ? -37.94737 -29.48841 8.49240 1.000 8.81784 108 GLY A N 1
ATOM 824 C CA . GLY A 1 108 ? -37.79015 -30.67017 9.29723 1.000 8.46336 108 GLY A CA 1
ATOM 825 C C . GLY A 1 108 ? -38.91109 -30.69927 10.32516 1.000 7.22902 108 GLY A C 1
ATOM 826 O O . GLY A 1 108 ? -39.89860 -29.95899 10.24297 1.000 8.71048 108 GLY A O 1
ATOM 827 N N . ASP A 1 109 ? -38.73156 -31.56038 11.32415 1.000 7.23270 109 ASP A N 1
ATOM 828 C CA . ASP A 1 109 ? -39.77208 -31.83400 12.31643 1.000 7.88264 109 ASP A CA 1
ATOM 829 C C . ASP A 1 109 ? -39.91302 -30.74446 13.37360 1.000 6.84270 109 ASP A C 1
ATOM 830 O O . ASP A 1 109 ? -40.04180 -31.05107 14.56357 1.000 8.22618 109 ASP A O 1
ATOM 835 N N . VAL A 1 110 ? -39.90016 -29.47353 12.97947 1.000 8.02334 110 VAL A N 1
ATOM 836 C CA . VAL A 1 110 ? -40.03046 -28.40057 13.95447 1.000 7.71197 110 VAL A CA 1
ATOM 837 C C . VAL A 1 110 ? -41.43161 -28.41603 14.54390 1.000 7.80368 110 VAL A C 1
ATOM 838 O O . VAL A 1 110 ? -42.41689 -28.70901 13.85280 1.000 8.68444 110 VAL A O 1
ATOM 842 N N . ASP A 1 111 ? -41.52832 -28.12048 15.83553 1.000 7.45187 111 ASP A N 1
ATOM 843 C CA . ASP A 1 111 ? -42.80796 -27.74206 16.42546 1.000 8.63414 111 ASP A CA 1
ATOM 844 C C . ASP A 1 111 ? -42.86013 -26.22828 16.31420 1.000 8.61655 111 ASP A C 1
ATOM 845 O O . ASP A 1 111 ? -42.25465 -25.51678 17.11795 1.000 6.78584 111 ASP A O 1
ATOM 850 N N . ILE A 1 112 ? -43.58290 -25.73177 15.30840 1.000 6.69669 112 ILE A N 1
ATOM 851 C CA . ILE A 1 112 ? -43.63068 -24.28948 15.09043 1.000 7.07724 112 ILE A CA 1
ATOM 852 C C . ILE A 1 112 ? -44.17782 -23.55642 16.31054 1.000 7.68764 112 ILE A C 1
ATOM 853 O O . ILE A 1 112 ? -43.85402 -22.38630 16.53782 1.000 8.73419 112 ILE A O 1
ATOM 858 N N . GLN A 1 113 ? -44.98274 -24.23204 17.13147 1.000 7.40055 113 GLN A N 1
ATOM 859 C CA . GLN A 1 113 ? -45.51619 -23.59989 18.33235 1.000 7.06992 113 GLN A CA 1
ATOM 860 C C . GLN A 1 113 ? -44.43627 -23.23809 19.34573 1.000 7.12276 113 GLN A C 1
ATOM 861 O O . GLN A 1 113 ? -44.69473 -22.42905 20.24525 1.000 9.18891 113 GLN A O 1
ATOM 867 N N . THR A 1 114 ? -43.24225 -23.81286 19.23388 1.000 6.70922 114 THR A N 1
ATOM 868 C CA . THR A 1 114 ? -42.15628 -23.50509 20.15372 1.000 7.44228 114 THR A CA 1
ATOM 869 C C . THR A 1 114 ? -41.18124 -22.47960 19.59919 1.000 7.95398 114 THR A C 1
ATOM 870 O O . THR A 1 114 ? -40.20304 -22.15173 20.27669 1.000 8.72668 114 THR A O 1
ATOM 874 N N . ILE A 1 115 ? -41.40904 -21.97561 18.38611 1.000 8.51366 115 ILE A N 1
ATOM 875 C CA . ILE A 1 115 ? -40.43514 -21.08374 17.77335 1.000 8.66095 115 ILE A CA 1
ATOM 876 C C . ILE A 1 115 ? -40.45958 -19.72416 18.46107 1.000 9.25874 115 ILE A C 1
ATOM 877 O O . ILE A 1 115 ? -41.49129 -19.26739 18.97028 1.000 11.21829 115 ILE A O 1
ATOM 882 N N . GLU A 1 116 ? -39.29381 -19.09090 18.51330 1.000 7.75792 116 GLU A N 1
ATOM 883 C CA . GLU A 1 116 ? -39.16348 -17.69390 18.89717 1.000 8.93394 116 GLU A CA 1
ATOM 884 C C . GLU A 1 116 ? -38.18141 -17.03267 17.95114 1.000 6.68812 116 GLU A C 1
ATOM 885 O O . GLU A 1 116 ? -37.10082 -17.57302 17.70285 1.000 8.40240 116 GLU A O 1
ATOM 891 N N . VAL A 1 117 ? -38.56661 -15.87576 17.42088 1.000 7.28171 117 VAL A N 1
ATOM 892 C CA . VAL A 1 117 ? -37.69463 -15.04773 16.60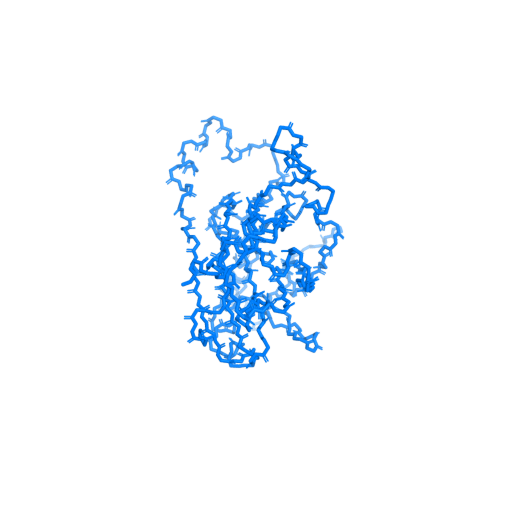024 1.000 7.17372 117 VAL A CA 1
ATOM 893 C C . VAL A 1 117 ? -37.69812 -13.67798 17.25998 1.000 5.93352 117 VAL A C 1
ATOM 894 O O . VAL A 1 117 ? -38.65760 -12.91208 17.10912 1.000 6.49231 117 VAL A O 1
ATOM 898 N N . ASN A 1 118 ? -36.63394 -13.36607 17.99139 1.000 6.11366 118 ASN A N 1
ATOM 899 C CA . ASN A 1 118 ? -36.54992 -12.16234 18.80892 1.000 6.33403 118 ASN A CA 1
ATOM 900 C C . ASN A 1 118 ? -35.50025 -11.25924 18.16852 1.000 5.71776 118 ASN A C 1
ATOM 901 O O . ASN A 1 118 ? -34.29475 -11.48985 18.31758 1.000 6.04764 118 ASN A O 1
ATOM 906 N N . ILE A 1 119 ? -35.96733 -10.23271 17.46227 1.000 6.91462 119 ILE A N 1
ATOM 907 C CA . ILE A 1 119 ? -35.10373 -9.29142 16.75801 1.000 5.52683 119 ILE A CA 1
ATOM 908 C C . ILE A 1 119 ? -34.96619 -8.03293 17.60359 1.000 6.89641 119 ILE A C 1
ATOM 909 O O . ILE A 1 119 ? -35.96586 -7.40162 17.96904 1.000 6.95332 119 ILE A O 1
ATOM 914 N N . GLN A 1 120 ? -33.73254 -7.66545 17.91080 1.000 6.04828 120 GLN A N 1
ATOM 915 C CA . GLN A 1 120 ? -33.44311 -6.46694 18.68337 1.000 5.74876 120 GLN A CA 1
ATOM 916 C C . GLN A 1 120 ? -32.53554 -5.54587 17.87593 1.000 6.65364 120 GLN A C 1
ATOM 917 O O . GLN A 1 120 ? -32.11593 -5.86411 16.75648 1.000 7.30824 120 GLN A O 1
ATOM 923 N N . GLY A 1 121 ? -32.26131 -4.37815 18.44730 1.000 7.54568 121 GLY A N 1
ATOM 924 C CA . GLY A 1 121 ? -31.24339 -3.49570 17.93076 1.000 8.57815 121 GLY A CA 1
ATOM 925 C C . GLY A 1 121 ? -29.85159 -3.99427 18.26662 1.000 7.32481 121 GLY A C 1
ATOM 926 O O . GLY A 1 121 ? -29.64565 -5.10696 18.75603 1.000 7.41635 121 GLY A O 1
ATOM 927 N N . TYR A 1 122 ? -28.87506 -3.12135 18.00595 1.000 6.53319 122 TYR A N 1
ATOM 928 C CA . TYR A 1 122 ? -27.46771 -3.49766 18.11085 1.000 7.36401 122 TYR A CA 1
ATOM 929 C C . TYR A 1 122 ? -27.09631 -3.98078 19.50619 1.000 7.43001 122 TYR A C 1
ATOM 930 O O . TYR A 1 122 ? -26.25929 -4.87885 19.64465 1.000 8.53427 122 TYR A O 1
ATOM 939 N N . ASP A 1 123 ? -27.70228 -3.41129 20.54941 1.000 6.96720 123 ASP A N 1
ATOM 940 C CA . ASP A 1 123 ? -27.30613 -3.74413 21.91269 1.000 7.77606 123 ASP A CA 1
ATOM 941 C C . ASP A 1 123 ? -27.97284 -5.00052 22.46667 1.000 7.82779 123 ASP A C 1
ATOM 942 O O . ASP A 1 123 ? -27.61308 -5.42062 23.57197 1.000 8.58708 123 ASP A O 1
ATOM 947 N N . GLU A 1 124 ? -28.92800 -5.59772 21.75086 1.000 8.17882 124 GLU A N 1
ATOM 948 C CA . GLU A 1 124 ? -29.61765 -6.82507 22.15139 1.000 7.26987 124 GLU A CA 1
ATOM 949 C C . GLU A 1 124 ? -30.49542 -6.66162 23.38871 1.000 7.97435 124 GLU A C 1
ATOM 950 O O . GLU A 1 124 ? -30.94486 -7.66927 23.95339 1.000 9.08438 124 GLU A O 1
ATOM 956 N N . ILE A 1 125 ? -30.75257 -5.43701 23.83815 1.000 7.43497 125 ILE A N 1
ATOM 957 C CA . ILE A 1 125 ? -31.42514 -5.20521 25.11208 1.000 7.10468 125 ILE A CA 1
ATOM 958 C C . ILE A 1 125 ? -32.86389 -4.78584 24.84084 1.000 8.34769 125 ILE A C 1
ATOM 959 O O . ILE A 1 125 ? -33.11832 -3.69910 24.31110 1.000 9.33983 125 ILE A O 1
ATOM 964 N N . GLU A 1 126 ? -33.81110 -5.63883 25.22529 1.000 7.98332 126 GLU A N 1
ATOM 965 C CA . GLU A 1 126 ? -35.22201 -5.35136 25.01561 1.000 8.99720 126 GLU A CA 1
ATOM 966 C C . GLU A 1 126 ? -35.68714 -4.31458 26.03171 1.000 8.18862 126 GLU A C 1
ATOM 967 O O . GLU A 1 126 ? -35.29816 -4.34859 27.20467 1.000 7.73518 126 GLU A O 1
ATOM 973 N N . GLY A 1 127 ? -36.53339 -3.40082 25.58309 1.000 9.22645 127 GLY A N 1
ATOM 974 C CA . GLY A 1 127 ? -37.14686 -2.45773 26.49558 1.000 9.16764 127 GLY A CA 1
ATOM 975 C C . GLY A 1 127 ? -36.23428 -1.31029 26.89784 1.000 10.34006 127 GLY A C 1
ATOM 976 O O . GLY A 1 127 ? -35.21994 -1.01232 26.25589 1.000 11.93715 127 GLY A O 1
ATOM 977 N N . VAL A 1 128 ? -36.60369 -0.67137 28.01039 1.000 9.30801 128 VAL A N 1
ATOM 978 C CA . VAL A 1 128 ? -35.98314 0.59003 28.40979 1.000 10.69771 128 VAL A CA 1
ATOM 979 C C . VAL A 1 128 ? -34.68999 0.40726 29.20640 1.000 9.39184 128 VAL A C 1
ATOM 980 O O . VAL A 1 128 ? -33.85583 1.32156 29.22834 1.000 8.76201 128 VAL A O 1
ATOM 984 N N . GLY A 1 129 ? -34.49395 -0.74334 29.84766 1.000 7.07029 129 GLY A N 1
ATOM 985 C CA . GLY A 1 129 ? -33.26405 -1.01969 30.57034 1.000 6.82496 129 GLY A CA 1
ATOM 986 C C . GLY A 1 129 ? -33.15296 -2.49721 30.86412 1.000 7.54169 129 GLY A C 1
ATOM 987 O O . GLY A 1 129 ? -34.14813 -3.22557 30.83879 1.000 7.25069 129 GLY A O 1
ATOM 988 N N . ILE A 1 130 ? -31.92620 -2.93710 31.16385 1.000 7.16614 130 ILE A N 1
ATOM 989 C CA . ILE A 1 130 ? -31.66638 -4.37315 31.28041 1.000 6.47450 130 ILE A CA 1
ATOM 990 C C . ILE A 1 130 ? -32.50679 -5.02494 32.37060 1.000 6.76943 130 ILE A C 1
ATOM 991 O O . ILE A 1 130 ? -32.92156 -6.18142 32.23310 1.000 7.48950 130 ILE A O 1
ATOM 996 N N . LEU A 1 131 ? -32.76336 -4.31901 33.47114 1.000 6.99828 131 LEU A N 1
ATOM 997 C CA . LEU A 1 131 ? -33.50294 -4.94914 34.55318 1.000 7.90567 131 LEU A CA 1
ATOM 998 C C . LEU A 1 131 ? -34.98880 -5.02536 34.26644 1.000 8.98622 131 LEU A C 1
ATOM 999 O O . LEU A 1 131 ? -35.71495 -5.70228 35.00382 1.000 9.26921 131 LEU A O 1
ATOM 1004 N N . ASP A 1 132 ? -35.44951 -4.35797 33.21387 1.000 7.68060 132 ASP A N 1
ATOM 1005 C CA . ASP A 1 132 ? -36.83993 -4.41937 32.80199 1.000 7.60530 132 ASP A CA 1
ATOM 1006 C C . ASP A 1 132 ? -37.03873 -5.23512 31.53642 1.000 9.37433 132 ASP A C 1
ATOM 1007 O O . ASP A 1 132 ? -38.18420 -5.44946 31.12582 1.000 8.71710 132 ASP A O 1
ATOM 1012 N N . SER A 1 133 ? -35.96078 -5.70441 30.91717 1.000 7.82591 133 SER A N 1
ATOM 1013 C CA . SER A 1 133 ? -36.09036 -6.49279 29.70173 1.000 8.45511 133 SER A CA 1
ATOM 1014 C C . SER A 1 133 ? -36.93958 -7.72976 29.95425 1.000 8.12179 133 SER A C 1
ATOM 1015 O O . SER A 1 133 ? -36.84526 -8.37013 31.00457 1.000 8.03761 133 SER A O 1
ATOM 1018 N N . ASN A 1 134 ? -37.77746 -8.05998 28.98049 1.000 7.82190 134 ASN A N 1
ATOM 1019 C CA . ASN A 1 134 ? -38.56276 -9.28022 29.01303 1.000 7.78514 134 ASN A CA 1
ATOM 1020 C C . ASN A 1 134 ? -37.88398 -10.33151 28.15333 1.000 7.87126 134 ASN A C 1
ATOM 1021 O O . ASN A 1 134 ? -37.40770 -10.03263 27.05432 1.000 8.26370 134 ASN A O 1
ATOM 1026 N N . VAL A 1 135 ? -37.84060 -11.56428 28.66534 1.000 6.85442 135 VAL A N 1
ATOM 1027 C CA . VAL A 1 135 ? -37.26220 -12.67073 27.90638 1.000 7.45515 135 VAL A CA 1
ATOM 1028 C C . VAL A 1 135 ? -38.07963 -12.97673 26.66024 1.000 7.87904 135 VAL A C 1
ATOM 1029 O O . VAL A 1 135 ? -37.53215 -13.42902 25.64651 1.000 8.40059 135 VAL A O 1
ATOM 1033 N N . THR A 1 136 ? -39.38438 -12.72621 26.69649 1.000 6.88069 136 THR A N 1
ATOM 1034 C CA . THR A 1 136 ? -40.26529 -12.98474 25.56135 1.000 7.59776 136 THR A CA 1
ATOM 1035 C C . THR A 1 136 ? -41.10330 -11.74822 25.28291 1.000 7.60757 136 THR A C 1
ATOM 1036 O O . THR A 1 136 ? -42.24182 -11.63493 25.75575 1.000 10.09152 136 THR A O 1
ATOM 1040 N N . PRO A 1 137 ? -40.57226 -10.79318 24.51990 1.000 7.27640 137 PRO A N 1
ATOM 1041 C CA . PRO A 1 137 ? -41.40870 -9.68368 24.07497 1.000 7.96380 137 PRO A CA 1
ATOM 1042 C C . PRO A 1 137 ? -42.48899 -10.19827 23.14268 1.000 7.77483 137 PRO A C 1
ATOM 1043 O O . PRO A 1 137 ? -42.30426 -11.22481 22.46471 1.000 7.46657 137 PRO A O 1
ATOM 1047 N N . PRO A 1 138 ? -43.64762 -9.53136 23.08671 1.000 8.52728 138 PRO A N 1
ATOM 1048 C CA . PRO A 1 138 ? -44.76436 -10.07553 22.29163 1.000 8.28161 138 PRO A CA 1
ATOM 1049 C C . PRO A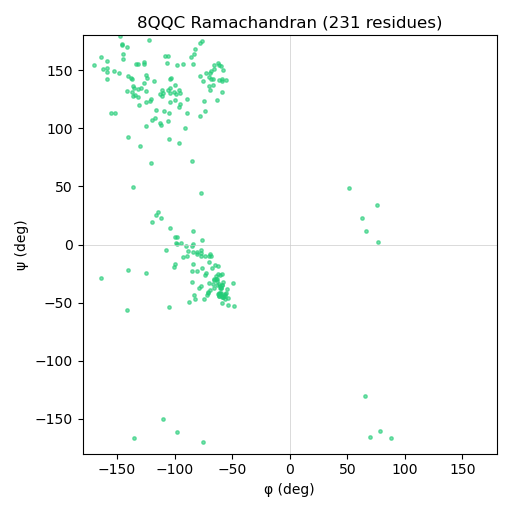 1 138 ? -44.40944 -10.37651 20.84581 1.000 10.43089 138 PRO A C 1
ATOM 1050 O O . PRO A 1 138 ? -44.86486 -11.38740 20.29721 1.000 10.71414 138 PRO A O 1
ATOM 1054 N N . TYR A 1 139 ? -43.59548 -9.53172 20.21629 1.000 9.90508 139 TYR A N 1
ATOM 1055 C CA . TYR A 1 139 ? -43.23087 -9.74578 18.82167 1.000 11.26613 139 TYR A CA 1
ATOM 1056 C C . TYR A 1 139 ? -42.30681 -10.93816 18.62054 1.000 11.65501 139 TYR A C 1
ATOM 1057 O O . TYR A 1 139 ? -42.07627 -11.32796 17.47175 1.000 12.58241 139 TYR A O 1
ATOM 1066 N N . ALA A 1 140 ? -41.77892 -11.52494 19.69547 1.000 9.06382 140 ALA A N 1
ATOM 1067 C CA . ALA A 1 140 ? -40.95011 -12.71734 19.57803 1.000 9.81136 140 ALA A CA 1
ATOM 1068 C C . ALA A 1 140 ? -41.77595 -13.99113 19.49823 1.000 10.66589 140 ALA A C 1
ATOM 1069 O O . ALA A 1 140 ? -41.25021 -15.03198 19.08806 1.000 10.33574 140 ALA A O 1
ATOM 1071 N N . ILE A 1 141 ? -43.05033 -13.93020 19.87940 1.000 10.43488 141 ILE A N 1
ATOM 1072 C CA . ILE A 1 141 ? -43.94530 -15.08165 19.83755 1.000 9.54886 141 ILE A CA 1
ATOM 1073 C C . ILE A 1 141 ? -44.51883 -15.18080 18.43121 1.000 7.24112 141 ILE A C 1
ATOM 1074 O O . ILE A 1 141 ? -45.70284 -14.90348 18.20489 1.000 7.39248 141 ILE A O 1
ATOM 1079 N N . THR A 1 142 ? -43.68110 -15.57969 17.47779 1.000 9.78060 142 THR A N 1
ATOM 1080 C CA . THR A 1 142 ? -43.99918 -15.45201 16.06304 1.000 9.53834 142 THR A CA 1
ATOM 1081 C C . THR A 1 142 ? -44.72275 -16.65912 15.47804 1.000 9.58097 142 THR A C 1
ATOM 1082 O O . THR A 1 142 ? -45.07721 -16.61768 14.29619 1.000 8.85669 142 THR A O 1
ATOM 1086 N N . ALA A 1 143 ? -44.96564 -17.70931 16.27226 1.000 8.21663 143 ALA A N 1
ATOM 1087 C CA . ALA A 1 143 ? -45.48775 -18.97127 15.74378 1.000 6.81882 143 ALA A CA 1
ATOM 1088 C C . ALA A 1 143 ? -46.68762 -18.76911 14.82253 1.000 8.46024 143 ALA A C 1
ATOM 1089 O O . ALA A 1 143 ? -46.69664 -19.25052 13.68335 1.000 8.82174 143 ALA A O 1
ATOM 1091 N N . THR A 1 144 ? -47.70877 -18.04830 15.29249 1.000 8.16104 144 THR A N 1
ATOM 1092 C CA . THR A 1 144 ? -48.93369 -17.90959 14.51161 1.000 7.45495 144 THR A CA 1
ATOM 1093 C C . THR A 1 144 ? -48.76046 -17.04310 13.27026 1.000 8.33736 144 THR A C 1
ATOM 1094 O O . THR A 1 144 ? -49.62353 -17.08444 12.38888 1.000 9.20556 144 THR A O 1
ATOM 1098 N N . LYS A 1 145 ? -47.67612 -16.27667 13.17306 1.000 7.99324 145 LYS A N 1
ATOM 1099 C CA . LYS A 1 145 ? -47.44578 -15.42727 12.01503 1.000 8.29475 145 LYS A CA 1
ATOM 1100 C C . LYS A 1 145 ? -46.69091 -16.13822 10.90211 1.000 8.96123 145 LYS A C 1
ATOM 1101 O O . LYS A 1 145 ? -46.60401 -15.60078 9.79378 1.000 9.50825 145 LYS A O 1
ATOM 1107 N N . PHE A 1 146 ? -46.15450 -17.32589 11.16105 1.000 8.89329 146 PHE A N 1
ATOM 1108 C CA . PHE A 1 146 ? -45.56839 -18.11488 10.08996 1.000 9.34782 146 PHE A CA 1
ATOM 1109 C C . PHE A 1 146 ? -46.65850 -18.59922 9.14444 1.000 9.70671 146 PHE A C 1
ATOM 1110 O O . PHE A 1 146 ? -47.80773 -18.81872 9.54028 1.000 11.17393 146 PHE A O 1
ATOM 1118 N N . GLU A 1 147 ? -46.29093 -18.74247 7.87584 1.000 9.23738 147 GLU A N 1
ATOM 1119 C CA . GLU A 1 147 ? -47.16115 -19.34334 6.87884 1.000 8.13619 147 GLU A CA 1
ATOM 1120 C C . GLU A 1 147 ? -46.81141 -20.82120 6.77141 1.000 8.56926 147 GLU A C 1
ATOM 1121 O O . GLU A 1 147 ? -45.63765 -21.17683 6.63017 1.000 9.37942 147 GLU A O 1
ATOM 1127 N N . ARG A 1 148 ? -47.82667 -21.67675 6.83894 1.000 8.25618 148 ARG A N 1
ATOM 1128 C CA . ARG A 1 148 ? -47.63195 -23.12029 6.77914 1.000 8.19508 148 ARG A CA 1
ATOM 1129 C C . ARG A 1 148 ? -47.67867 -23.55395 5.31771 1.000 11.05999 148 ARG A C 1
ATOM 1130 O O . ARG A 1 148 ? -48.72719 -23.47094 4.66960 1.000 13.59712 148 ARG A O 1
ATOM 1138 N N . LYS A 1 149 ? -46.54206 -24.01193 4.80158 1.000 9.09344 149 LYS A N 1
ATOM 1139 C CA . LYS A 1 149 ? -46.41136 -24.45916 3.42113 1.000 7.65422 149 LYS A CA 1
ATOM 1140 C C . LYS A 1 149 ? -46.37971 -25.98030 3.37317 1.000 9.17101 149 LYS A C 1
ATOM 1141 O O . LYS A 1 149 ? -45.79053 -26.62631 4.24309 1.000 10.01893 149 LYS A O 1
ATOM 1147 N N . THR A 1 150 ? -47.00576 -26.55186 2.34981 1.000 8.62841 150 THR A N 1
ATOM 1148 C CA . THR A 1 150 ? -46.99384 -27.99451 2.15876 1.000 9.92660 150 THR A CA 1
ATOM 1149 C C . THR A 1 150 ? -46.44556 -28.32810 0.78017 1.000 11.27781 150 THR A C 1
ATOM 1150 O O . THR A 1 150 ? -46.68918 -27.60696 -0.19346 1.000 11.21445 150 THR A O 1
ATOM 1154 N N . SER A 1 151 ? -45.69435 -29.42289 0.70875 1.000 9.60548 151 SER A N 1
ATOM 1155 C CA . SER A 1 151 ? -45.15578 -29.93269 -0.55193 1.000 10.46738 151 SER A CA 1
ATOM 1156 C C . SER A 1 151 ? -45.27700 -31.45250 -0.48130 1.000 9.26986 151 SER A C 1
ATOM 1157 O O . SER A 1 151 ? -44.38455 -32.13337 0.02753 1.000 10.31887 151 SER A O 1
ATOM 1160 N N . GLY A 1 152 ? -46.38818 -31.97476 -0.98711 1.000 11.35141 152 GLY A N 1
ATOM 1161 C CA . GLY A 1 152 ? -46.67781 -33.38199 -0.77696 1.000 10.16742 152 GLY A CA 1
ATOM 1162 C C . GLY A 1 152 ? -46.90934 -33.62209 0.70093 1.000 9.81733 152 GLY A C 1
ATOM 1163 O O . GLY A 1 152 ? -47.66767 -32.90034 1.35666 1.000 10.36648 152 GLY A O 1
ATOM 1164 N N . GLY A 1 153 ? -46.23878 -34.63291 1.24411 1.000 9.65121 153 GLY A N 1
ATOM 1165 C CA . GLY A 1 153 ? -46.32740 -34.88470 2.66718 1.000 9.76090 153 GLY A CA 1
ATOM 1166 C C . GLY A 1 153 ? -45.45237 -34.00981 3.52967 1.000 8.94373 153 GLY A C 1
ATOM 1167 O O . GLY A 1 153 ? -45.58280 -34.05185 4.75677 1.000 10.18970 153 GLY A O 1
ATOM 1168 N N . TYR A 1 154 ? -44.56791 -33.22421 2.92153 1.000 7.86683 154 TYR A N 1
ATOM 1169 C CA . TYR A 1 154 ? -43.69574 -32.32539 3.65808 1.000 7.23008 154 TYR A CA 1
ATOM 1170 C C . TYR A 1 154 ? -44.45380 -31.08243 4.10106 1.000 10.98081 154 TYR A C 1
ATOM 1171 O O . TYR A 1 154 ? -45.32813 -30.57268 3.39206 1.000 10.37792 154 TYR A O 1
ATOM 1180 N N . ILE A 1 155 ? -44.08812 -30.58616 5.28204 1.000 9.11465 155 ILE A N 1
ATOM 1181 C CA . ILE A 1 155 ? -44.64205 -29.36817 5.85937 1.000 7.97877 155 ILE A CA 1
ATOM 1182 C C . ILE A 1 155 ? -43.47371 -28.48226 6.26602 1.000 8.73000 155 ILE A C 1
ATOM 1183 O O . ILE A 1 155 ? -42.50962 -28.96409 6.87148 1.000 8.36177 155 ILE A O 1
ATOM 1188 N N . PHE A 1 156 ? -43.55416 -27.19293 5.94349 1.000 6.51250 156 PHE A N 1
ATOM 1189 C CA . PHE A 1 156 ? -42.56183 -26.24444 6.43381 1.000 6.33439 156 PHE A CA 1
ATOM 1190 C C . PHE A 1 156 ? -43.24401 -24.90746 6.67813 1.000 7.71540 156 PHE A C 1
ATOM 1191 O O . PHE A 1 156 ? -44.42238 -24.72775 6.36525 1.000 8.42404 156 PHE A O 1
ATOM 1199 N N . TYR A 1 157 ? -42.49713 -23.97520 7.27094 1.000 6.91382 157 TYR A N 1
ATOM 1200 C CA . TYR A 1 157 ? -43.07173 -22.73100 7.75818 1.000 6.26092 157 TYR A CA 1
ATOM 1201 C C . TYR A 1 157 ? -42.16586 -21.57546 7.37243 1.000 7.87917 157 TYR A C 1
ATOM 1202 O O . TYR A 1 157 ? -40.94406 -21.67659 7.49556 1.000 6.37783 157 TYR A O 1
ATOM 1211 N N . THR A 1 158 ? -42.76424 -20.47887 6.90470 1.000 6.71415 158 THR A N 1
ATOM 1212 C CA . THR A 1 158 ? -42.00951 -19.29474 6.51862 1.000 6.21832 158 THR A CA 1
ATOM 1213 C C . THR A 1 158 ? -42.52298 -18.06589 7.25530 1.000 6.70644 158 THR A C 1
ATOM 1214 O O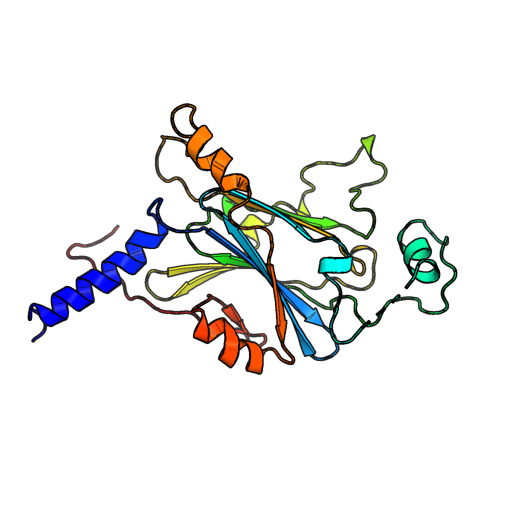 . THR A 1 158 ? -43.71752 -17.93002 7.52381 1.000 7.92355 158 THR A O 1
ATOM 1218 N N . TYR A 1 159 ? -41.60167 -17.16033 7.57145 1.000 6.78949 159 TYR A N 1
ATOM 1219 C CA . TYR A 1 159 ? -41.94916 -15.86548 8.14258 1.000 6.08873 159 TYR A CA 1
ATOM 1220 C C . TYR A 1 159 ? -40.98973 -14.85680 7.53636 1.000 7.63380 159 TYR A C 1
ATOM 1221 O O . TYR A 1 159 ? -39.77142 -15.03074 7.63155 1.000 7.85587 159 TYR A O 1
ATOM 1230 N N A CYS A 1 160 ? -41.54297 -13.81444 6.91668 0.581 7.53714 160 CYS A N 1
ATOM 1231 N N B CYS A 1 160 ? -41.51740 -13.81608 6.90333 0.419 7.54509 160 CYS A N 1
ATOM 1232 C CA A CYS A 1 160 ? -40.77710 -12.78804 6.22911 0.581 6.87728 160 CYS A CA 1
ATOM 1233 C CA B CYS A 1 160 ? -40.66294 -12.81515 6.28633 0.419 6.95855 160 CYS A CA 1
ATOM 1234 C C A CYS A 1 160 ? -41.07566 -11.42805 6.84052 0.581 7.14848 160 CYS A C 1
ATOM 1235 C C B CYS A 1 160 ? -41.10456 -11.42249 6.70779 0.419 7.22438 160 CYS A C 1
ATOM 1236 O O A CYS A 1 160 ? -42.10281 -11.22908 7.49556 0.581 7.82655 160 CYS A O 1
ATOM 1237 O O B CYS A 1 160 ? -42.24919 -11.20015 7.11016 0.419 7.36369 160 CYS A O 1
ATOM 1242 N N . GLY A 1 161 ? -40.17120 -10.48608 6.60739 1.000 7.42358 161 GLY A N 1
ATOM 1243 C CA . GLY A 1 161 ? -40.42762 -9.12027 7.01965 1.000 6.83871 161 GLY A CA 1
ATOM 1244 C C . GLY A 1 161 ? -39.25791 -8.22699 6.67984 1.000 8.09947 161 GLY A C 1
ATOM 1245 O O . GLY A 1 161 ? -38.22517 -8.67679 6.17211 1.000 8.39266 161 GLY A O 1
ATOM 1246 N N . LEU A 1 162 ? -39.44605 -6.94082 6.96737 1.000 7.28361 162 LEU A N 1
ATOM 1247 C CA . LEU A 1 162 ? -38.45246 -5.90476 6.72005 1.000 8.48486 162 LEU A CA 1
ATOM 1248 C C . LEU A 1 162 ? -37.77656 -5.50954 8.02321 1.000 8.22809 162 LEU A C 1
ATOM 1249 O O . LEU A 1 162 ? -38.42018 -5.44241 9.07333 1.000 8.79528 162 LEU A O 1
ATOM 1254 N N . PHE A 1 163 ? -36.47628 -5.22637 7.94491 1.000 8.70591 163 PHE A N 1
ATOM 1255 C CA . PHE A 1 163 ? -35.75711 -4.71209 9.10686 1.000 8.81918 163 PHE A CA 1
ATOM 1256 C C . PHE A 1 163 ? -36.01043 -3.22522 9.31613 1.000 9.47676 163 PHE A C 1
ATOM 1257 O O . PHE A 1 163 ? -36.08721 -2.76502 10.45924 1.000 9.79033 163 PHE A O 1
ATOM 1265 N N . GLY A 1 164 ? -36.11747 -2.45812 8.24056 1.000 9.10447 164 GLY A N 1
ATOM 1266 C CA . GLY A 1 164 ? -36.47187 -1.06202 8.36303 1.000 9.86747 164 GLY A CA 1
ATOM 1267 C C . GLY A 1 164 ? -35.27944 -0.15060 8.56427 1.000 7.93972 164 GLY A C 1
ATOM 1268 O O . GLY A 1 164 ? -34.11066 -0.51540 8.38559 1.000 8.11897 164 GLY A O 1
ATOM 1269 N N . HIS A 1 165 ? -35.60232 1.08176 8.95617 1.000 8.70753 165 HIS A N 1
ATOM 1270 C CA . HIS A 1 165 ? -34.61469 2.14694 9.06349 1.000 11.45787 165 HIS A CA 1
ATOM 1271 C C . HIS A 1 165 ? -34.50801 2.68877 10.48192 1.000 10.26947 165 HIS A C 1
ATOM 1272 O O . HIS A 1 165 ? -34.00091 3.79674 10.67963 1.000 10.09076 165 HIS A O 1
ATOM 1279 N N . GLY A 1 166 ? -34.97646 1.92322 11.46720 1.000 9.26782 166 GLY A N 1
ATOM 1280 C CA . GLY A 1 166 ? -34.86407 2.28755 12.86471 1.000 9.74459 166 GLY A CA 1
ATOM 1281 C C . GLY A 1 166 ? -33.88272 1.40073 13.60723 1.000 8.66963 166 GLY A C 1
ATOM 1282 O O . GLY A 1 166 ? -32.92822 0.89569 13.00764 1.000 8.57455 166 GLY A O 1
ATOM 1283 N N . ASP A 1 167 ? -34.11234 1.18968 14.90880 1.000 8.17461 167 ASP A N 1
ATOM 1284 C CA . ASP A 1 167 ? -33.18711 0.38492 15.70691 1.000 7.89030 167 ASP A CA 1
ATOM 1285 C C . ASP A 1 167 ? -32.96924 -1.00350 15.11889 1.000 7.42103 167 ASP A C 1
ATOM 1286 O O . ASP A 1 167 ? -31.83706 -1.50256 15.10494 1.000 8.53438 167 ASP A O 1
ATOM 1291 N N . ARG A 1 168 ? -34.03128 -1.65095 14.64063 1.000 8.48930 168 ARG A N 1
ATOM 1292 C CA . ARG A 1 168 ? -33.87403 -2.99697 14.10605 1.000 8.17529 168 ARG A CA 1
ATOM 1293 C C . ARG A 1 168 ? -33.25844 -3.00755 12.71354 1.000 7.75060 168 ARG A C 1
ATOM 1294 O O . ARG A 1 168 ? -32.99575 -4.08675 12.17487 1.000 7.57710 168 ARG A O 1
ATOM 1302 N N . GLY A 1 169 ? -33.02609 -1.83808 12.12252 1.000 7.29674 169 GLY A N 1
ATOM 1303 C CA . GLY A 1 169 ? -32.15718 -1.73862 10.96764 1.000 8.67817 169 GLY A CA 1
ATOM 1304 C C . GLY A 1 169 ? -30.69757 -1.99052 11.27375 1.000 7.82604 169 GLY A C 1
ATOM 1305 O O . GLY A 1 169 ? -29.89121 -2.06352 10.34217 1.000 9.44988 169 GLY A O 1
ATOM 1306 N N . HIS A 1 170 ? -30.34068 -2.10926 12.55381 1.000 7.60224 170 HIS A N 1
ATOM 1307 C CA . HIS A 1 170 ? -29.01265 -2.53459 12.99090 1.000 9.51991 170 HIS A CA 1
ATOM 1308 C C . HIS A 1 170 ? -29.23590 -3.78776 13.82591 1.000 8.84933 170 HIS A C 1
ATOM 1309 O O . HIS A 1 170 ? -29.07239 -3.77037 15.05491 1.000 7.79884 170 HIS A O 1
ATOM 1316 N N . PRO A 1 171 ? -29.61998 -4.88967 13.18935 1.000 7.15480 171 PRO A N 1
ATOM 1317 C CA . PRO A 1 171 ? -30.30328 -5.96406 13.91396 1.000 6.84821 171 PRO A CA 1
ATOM 1318 C C . PRO A 1 171 ? -29.37214 -6.92857 14.63386 1.000 8.46073 171 PRO A C 1
ATOM 1319 O O . PRO A 1 171 ? -28.19862 -7.10170 14.29552 1.000 8.74022 171 PRO A O 1
ATOM 1323 N N . THR A 1 172 ? -29.94344 -7.54189 15.66891 1.000 8.91543 172 THR A N 1
ATOM 1324 C CA . THR A 1 172 ? -29.47102 -8.78140 16.26620 1.000 7.66061 172 THR A CA 1
ATOM 1325 C C . THR A 1 172 ? -30.68840 -9.67570 16.45522 1.000 8.83954 172 THR A C 1
ATOM 1326 O O . THR A 1 172 ? -31.82080 -9.19285 16.55357 1.000 6.82302 172 THR A O 1
ATOM 1330 N N . MET A 1 173 ? -30.45700 -10.98767 16.49453 1.000 7.30137 173 MET A N 1
ATOM 1331 C CA . MET A 1 173 ? -31.54910 -11.95472 16.46618 1.000 6.90315 173 MET A CA 1
ATOM 1332 C C . MET A 1 173 ? -31.24646 -13.10672 17.40149 1.000 7.84414 173 MET A C 1
ATOM 1333 O O . MET A 1 173 ? -30.16763 -13.69491 17.31395 1.000 7.79035 173 MET A O 1
ATOM 1338 N N . ALA A 1 174 ? -32.21530 -13.48155 18.23245 1.000 6.93803 174 ALA A N 1
ATOM 1339 C CA . ALA A 1 174 ? -32.19582 -14.76306 18.92797 1.000 6.95434 174 ALA A CA 1
ATOM 1340 C C . ALA A 1 174 ? -33.28294 -15.64710 18.33337 1.000 7.54504 174 ALA A C 1
ATOM 1341 O O . ALA A 1 174 ? -34.42857 -15.21006 18.19229 1.000 8.15564 174 ALA A O 1
ATOM 1343 N N . VAL A 1 175 ? -32.92510 -16.87927 17.97427 1.000 7.02238 175 VAL A N 1
ATOM 1344 C CA . VAL A 1 175 ? -33.84366 -17.81980 17.33984 1.000 7.68179 175 VAL A CA 1
ATOM 1345 C C . VAL A 1 175 ? -33.74458 -19.15768 18.06195 1.000 6.98439 175 VAL A C 1
ATOM 1346 O O . VAL A 1 175 ? -32.64207 -19.64573 18.32826 1.000 8.58394 175 VAL A O 1
ATOM 1350 N N . GLY A 1 176 ? -34.88644 -19.75200 18.36600 1.000 7.75208 176 GLY A N 1
ATOM 1351 C CA . GLY A 1 176 ? -34.90490 -21.06396 18.98745 1.000 6.86234 176 GLY A CA 1
ATOM 1352 C C . GLY A 1 176 ? -36.18421 -21.78979 18.64497 1.000 7.72126 176 GLY A C 1
ATOM 1353 O O . GLY A 1 176 ? -37.22922 -21.16536 18.43784 1.000 8.11109 176 GLY A O 1
ATOM 1354 N N . VAL A 1 177 ? -36.10167 -23.12119 18.58217 1.000 7.44861 177 VAL A N 1
ATOM 1355 C CA . VAL A 1 177 ? -37.26233 -23.95576 18.27619 1.000 7.90640 177 VAL A CA 1
ATOM 1356 C C . VAL A 1 177 ? -36.94549 -25.38093 18.70847 1.000 6.89457 177 VAL A C 1
ATOM 1357 O O . VAL A 1 177 ? -35.78350 -25.79280 18.72826 1.000 8.15241 177 VAL A O 1
ATOM 1361 N N . GLU A 1 178 ? -37.98365 -26.13321 19.06628 1.000 7.19760 178 GLU A N 1
ATOM 1362 C CA . GLU A 1 178 ? -37.84364 -27.52063 19.48522 1.000 7.11518 178 GLU A CA 1
ATOM 1363 C C . GLU A 1 178 ? -38.34101 -28.45185 18.38905 1.000 7.36103 178 GLU A C 1
ATOM 1364 O O . GLU A 1 178 ? -39.15910 -28.07749 17.54528 1.000 7.77676 178 GLU A O 1
ATOM 1370 N N . LYS A 1 179 ? -37.83223 -29.67982 18.41389 1.000 6.93491 179 LYS A N 1
ATOM 1371 C CA . LYS A 1 179 ? -38.39422 -30.73100 17.58363 1.000 6.68716 179 LYS A CA 1
ATOM 1372 C C . LYS A 1 179 ? -39.76441 -31.10733 18.12491 1.000 6.21532 179 LYS A C 1
ATOM 1373 O O . LYS A 1 179 ? -39.95480 -31.23894 19.33758 1.000 6.92103 179 LYS A O 1
ATOM 1379 N N . LYS A 1 180 ? -40.72281 -31.27180 17.21821 1.000 7.21831 180 LYS A N 1
ATOM 1380 C CA . LYS A 1 180 ? -42.05416 -31.70922 17.60950 1.000 7.25538 180 LYS A CA 1
ATOM 1381 C C . LYS A 1 180 ? -41.99741 -33.05595 18.31957 1.000 7.17713 180 LYS A C 1
ATOM 1382 O O . LYS A 1 180 ? -41.36942 -34.00416 17.83873 1.000 7.42682 180 LYS A O 1
ATOM 1388 N N . ASN A 1 181 ? -42.66905 -33.14023 19.46648 1.000 7.03037 181 ASN A N 1
ATOM 1389 C CA . ASN A 1 181 ? -42.82866 -34.39123 20.19744 1.000 8.19714 181 ASN A CA 1
ATOM 1390 C C . ASN A 1 181 ? -44.31838 -34.69187 20.28685 1.000 8.76342 181 ASN A C 1
ATOM 1391 O O . ASN A 1 181 ? -45.04386 -34.03676 21.04312 1.000 9.75572 181 ASN A O 1
ATOM 1396 N N . ARG A 1 182 ? -44.77014 -35.67856 19.51437 1.000 7.45231 182 ARG A N 1
ATOM 1397 C CA . ARG A 1 182 ? -46.17858 -36.05110 19.47020 1.000 8.34147 182 ARG A CA 1
ATOM 1398 C C . ARG A 1 182 ? -46.57044 -37.00206 20.58529 1.000 8.86232 182 ARG A C 1
ATOM 1399 O O . ARG A 1 182 ? -47.73705 -37.40136 20.65525 1.000 9.38229 182 ARG A O 1
ATOM 1407 N N . ASN A 1 183 ? -45.63468 -37.37013 21.45248 1.000 6.51257 183 ASN A N 1
ATOM 1408 C CA . ASN A 1 183 ? -45.90886 -38.29986 22.53642 1.000 6.60941 183 ASN A CA 1
ATOM 1409 C C . ASN A 1 183 ? -45.26625 -37.74484 23.79908 1.000 7.69540 183 ASN A C 1
ATOM 1410 O O . ASN A 1 183 ? -44.86737 -36.57784 23.84315 1.000 9.37356 183 ASN A O 1
ATOM 1415 N N . ALA A 1 184 ? -45.16866 -38.57395 24.83956 1.000 6.95858 184 ALA A N 1
ATOM 1416 C CA . ALA A 1 184 ? -44.92300 -38.04392 26.17370 1.000 6.35669 184 ALA A CA 1
ATOM 1417 C C . ALA A 1 184 ? -43.48633 -38.15352 26.65095 1.000 6.93297 184 ALA A C 1
ATOM 1418 O O . ALA A 1 184 ? -43.12376 -37.45239 27.60191 1.000 7.38727 184 ALA A O 1
ATOM 1420 N N . PHE A 1 185 ? -42.67100 -39.02180 26.05701 1.000 8.09867 185 PHE A N 1
ATOM 1421 C CA . PHE A 1 185 ? -41.30404 -39.19444 26.53713 1.000 6.26309 185 PHE A CA 1
ATOM 1422 C C . PHE A 1 185 ? -40.46200 -38.03272 26.02850 1.000 6.60430 185 PHE A C 1
ATOM 1423 O O . PHE A 1 185 ? -40.18651 -37.93359 24.82848 1.000 7.03974 185 PHE A O 1
ATOM 1431 N N . GLY A 1 186 ? -40.04891 -37.15469 26.93673 1.000 8.03259 186 GLY A N 1
ATOM 1432 C CA . GLY A 1 186 ? -39.36503 -35.94391 26.52259 1.000 5.99540 186 GLY A CA 1
ATOM 1433 C C . GLY A 1 186 ? -37.97496 -36.23566 25.98642 1.000 7.79067 186 GLY A C 1
ATOM 1434 O O . GLY A 1 186 ? -37.26858 -37.12410 26.46497 1.000 6.91450 186 GLY A O 1
ATOM 1435 N N . ARG A 1 187 ? -37.57637 -35.46974 24.97504 1.000 7.37986 187 ARG A N 1
ATOM 1436 C CA . ARG A 1 187 ? -36.24138 -35.65601 24.42478 1.000 7.24697 187 ARG A CA 1
ATOM 1437 C C . ARG A 1 187 ? -35.15760 -35.12266 25.35211 1.000 8.45986 187 ARG A C 1
ATOM 1438 O O . ARG A 1 187 ? -33.97370 -35.40523 25.13332 1.000 8.60622 187 ARG A O 1
ATOM 1446 N N . MET A 1 188 ? -35.53676 -34.39449 26.40394 1.000 7.40473 188 MET A N 1
ATOM 1447 C CA . MET A 1 188 ? -34.63974 -34.12453 27.52239 1.000 8.13869 188 MET A CA 1
ATOM 1448 C C . MET A 1 188 ? -35.11741 -34.71705 28.84423 1.000 8.54080 188 MET A C 1
ATOM 1449 O O . MET A 1 188 ? -34.74582 -34.22213 29.91228 1.000 8.18550 188 MET A O 1
ATOM 1454 N N . HIS A 1 189 ? -35.91244 -35.78192 28.78803 1.000 6.25474 189 HIS A N 1
ATOM 1455 C CA . HIS A 1 189 ? -36.17376 -36.59052 29.96513 1.000 6.17210 189 HIS A CA 1
ATOM 1456 C C . HIS A 1 189 ? -34.84879 -37.12453 30.51369 1.000 7.05470 189 HIS A C 1
ATOM 1457 O O . HIS A 1 189 ? -33.89966 -37.32992 29.75116 1.000 6.82192 189 HIS A O 1
ATOM 1464 N N . PRO A 1 190 ? -34.75103 -37.34740 31.83652 1.000 6.53274 190 PRO A N 1
ATOM 1465 C CA . PRO A 1 190 ? -33.48250 -37.82974 32.42055 1.000 6.47936 190 PRO A CA 1
ATOM 1466 C C . PRO A 1 190 ? -32.83898 -39.02524 31.72608 1.000 6.59883 190 PRO A C 1
ATOM 1467 O O . PRO A 1 190 ? -31.60496 -39.10934 31.67920 1.000 8.39448 190 PRO A O 1
ATOM 1471 N N . MET A 1 191 ? -33.62560 -39.94494 31.17327 1.000 6.06204 191 MET A N 1
ATOM 1472 C CA . MET A 1 191 ? -33.07992 -41.11665 30.50273 1.000 7.09904 191 MET A CA 1
ATOM 1473 C C . MET A 1 191 ? -32.55169 -40.79964 29.11223 1.000 6.84228 191 MET A C 1
ATOM 1474 O O . MET A 1 191 ? -31.92437 -41.66528 28.49065 1.000 6.82950 191 MET A O 1
ATOM 1479 N N . TYR A 1 192 ? -32.77419 -39.57820 28.62316 1.000 6.06416 192 TYR A N 1
ATOM 1480 C CA . TYR A 1 192 ? -32.38923 -39.17658 27.28107 1.000 6.05967 192 TYR A CA 1
ATOM 1481 C C . TYR A 1 192 ? -31.50419 -37.93907 27.29518 1.000 6.94796 192 TYR A C 1
ATOM 1482 O O . TYR A 1 192 ? -30.68811 -37.77275 26.38076 1.000 7.69764 192 TYR A O 1
ATOM 1491 N N . VAL A 1 193 ? -31.59485 -37.11412 28.34608 1.000 6.97093 193 VAL A N 1
ATOM 1492 C CA . VAL A 1 193 ? -31.00843 -35.76938 28.34086 1.000 5.90529 193 VAL A CA 1
ATOM 1493 C C . VAL A 1 193 ? -29.52623 -35.78504 27.97195 1.000 6.30659 193 VAL A C 1
ATOM 1494 O O . VAL A 1 193 ? -29.06842 -34.97496 27.15778 1.000 7.77615 193 VAL A O 1
ATOM 1498 N N . ALA A 1 194 ? -28.74972 -36.69697 28.56344 1.000 6.40840 194 ALA A N 1
ATOM 1499 C CA . ALA A 1 194 ? -27.30433 -36.65503 28.34484 1.000 6.48077 194 ALA A CA 1
ATOM 1500 C C . ALA A 1 194 ? -26.94826 -36.89187 26.88365 1.000 8.23730 194 ALA A C 1
ATOM 1501 O O . ALA A 1 194 ? -25.99980 -36.28615 26.36520 1.000 7.56431 194 ALA A O 1
ATOM 1503 N N . ALA A 1 195 ? -27.71629 -37.73834 26.19703 1.000 6.53831 195 ALA A N 1
ATOM 1504 C CA . ALA A 1 195 ? -27.42521 -38.03451 24.80119 1.000 6.21295 195 ALA A CA 1
ATOM 1505 C C . ALA A 1 195 ? -27.70623 -36.83757 23.90962 1.000 7.95618 195 ALA A C 1
ATOM 1506 O O . ALA A 1 195 ? -27.01224 -36.63443 22.90782 1.000 8.27171 195 ALA A O 1
ATOM 1508 N N . ASN A 1 196 ? -28.71459 -36.03744 24.24879 1.000 5.96763 196 ASN A N 1
ATOM 1509 C CA . ASN A 1 196 ? -28.99170 -34.85522 23.45188 1.000 6.15415 196 ASN A CA 1
ATOM 1510 C C . ASN A 1 196 ? -28.13129 -33.67130 23.87772 1.000 6.09618 196 ASN A C 1
ATOM 1511 O O . ASN A 1 196 ? -27.74852 -32.85631 23.03323 1.000 6.81588 196 ASN A O 1
ATOM 1516 N N . TYR A 1 197 ? -27.79796 -33.58079 25.16689 1.000 6.65605 197 TYR A N 1
ATOM 1517 C CA . TYR A 1 197 ? -26.87501 -32.55410 25.64289 1.000 7.55446 197 TYR A CA 1
ATOM 1518 C C . TYR A 1 197 ? -25.51743 -32.68039 24.96345 1.000 6.62095 197 TYR A C 1
ATOM 1519 O O . TYR A 1 197 ? -24.87290 -31.67136 24.64800 1.000 7.64743 197 TYR A O 1
ATOM 1528 N N . LYS A 1 198 ? -25.07182 -33.91811 24.72567 1.000 7.40788 198 LYS A N 1
ATOM 1529 C CA . LYS A 1 198 ? -23.83135 -34.16617 24.00212 1.000 7.16335 198 LYS A CA 1
ATOM 1530 C C . LYS A 1 198 ? -23.89182 -33.63567 22.57902 1.000 6.78079 198 LYS A C 1
ATOM 1531 O O . LYS A 1 198 ? -22.84754 -33.44834 21.94956 1.000 8.19726 198 LYS A O 1
ATOM 1537 N N . ARG A 1 199 ? -25.09012 -33.38482 22.05797 1.000 6.79631 199 ARG A N 1
ATOM 1538 C CA . ARG A 1 199 ? -25.26270 -32.89269 20.70088 1.000 8.05783 199 ARG A CA 1
ATOM 1539 C C . ARG A 1 199 ? -25.78729 -31.45942 20.66867 1.000 6.49484 199 ARG A C 1
ATOM 1540 O O . ARG A 1 199 ? -26.34752 -31.02125 19.65579 1.000 7.36593 199 ARG A O 1
ATOM 1548 N N . ARG A 1 200 ? -25.58619 -30.71033 21.75498 1.000 7.05550 200 ARG A N 1
ATOM 1549 C CA . ARG A 1 200 ? -26.10130 -29.34720 21.81313 1.000 7.03515 200 ARG A CA 1
ATOM 1550 C C . ARG A 1 200 ? -25.48273 -28.45501 20.74648 1.000 7.51866 200 ARG A C 1
ATOM 1551 O O . ARG A 1 200 ? -26.09445 -27.45888 20.34416 1.000 8.33985 200 ARG A O 1
ATOM 1559 N N . ASN A 1 201 ? -24.27851 -28.78641 20.28023 1.000 6.52837 201 ASN A N 1
ATOM 1560 C CA . ASN A 1 201 ? -23.59075 -28.00633 19.26115 1.000 7.71477 201 ASN A CA 1
ATOM 1561 C C . ASN A 1 201 ? -23.41764 -28.78290 17.95747 1.000 6.76824 201 ASN A C 1
ATOM 1562 O O . ASN A 1 201 ? -22.46135 -28.54827 17.21419 1.000 8.26826 201 ASN A O 1
ATOM 1567 N N . PHE A 1 202 ? -24.32176 -29.72474 17.67999 1.000 6.95844 202 PHE A N 1
ATOM 1568 C CA . PHE A 1 202 ? -24.39618 -30.40273 16.38394 1.000 7.01766 202 PHE A CA 1
ATOM 1569 C C . PHE A 1 202 ? -25.59957 -29.78946 15.67511 1.000 7.86206 202 PHE A C 1
ATOM 1570 O O . PHE A 1 202 ? -26.71597 -30.28968 15.78970 1.000 7.55105 202 PHE A O 1
ATOM 1578 N N . TRP A 1 203 ? -25.38329 -28.72111 14.91125 1.000 6.43887 203 TRP A N 1
ATOM 1579 C CA . TRP A 1 203 ? -24.13619 -28.09273 14.50147 1.000 6.96751 203 TRP A CA 1
ATOM 1580 C C . TRP A 1 203 ? -24.18321 -26.61832 14.86219 1.000 9.66781 203 TRP A C 1
ATOM 1581 O O . TRP A 1 203 ? -25.25697 -26.03038 14.95755 1.000 8.60707 203 TRP A O 1
ATOM 1592 N N . ALA A 1 204 ? -23.01481 -26.01325 15.04374 1.000 7.62596 204 ALA A N 1
ATOM 1593 C CA . ALA A 1 204 ? -22.96318 -24.57314 15.23444 1.000 7.56223 204 ALA A CA 1
ATOM 1594 C C . ALA A 1 204 ? -23.49446 -23.86326 13.99099 1.000 7.55785 204 ALA A C 1
ATOM 1595 O O . ALA A 1 204 ? -23.48509 -24.40643 12.88261 1.000 7.12740 204 ALA A O 1
ATOM 1597 N N . LYS A 1 205 A -23.96310 -22.62982 14.18619 1.000 6.93272 204 LYS A N 1
ATOM 1598 C CA . LYS A 1 205 A -24.52282 -21.86800 13.07743 1.000 7.08317 204 LYS A CA 1
ATOM 1599 C C . LYS A 1 205 A -23.51319 -21.75869 11.93945 1.000 7.30331 204 LYS A C 1
ATOM 1600 O O . LYS A 1 205 A -22.30923 -21.60562 12.16274 1.000 8.43701 204 LYS A O 1
ATOM 1606 N N . LYS A 1 206 B -24.02019 -21.85116 10.71252 1.000 6.38829 204 LYS A N 1
ATOM 1607 C CA . LYS A 1 206 B -23.20802 -21.96453 9.50814 1.000 6.67821 204 LYS A CA 1
ATOM 1608 C C . LYS A 1 206 B -23.77234 -21.01958 8.45737 1.000 8.11408 204 LYS A C 1
ATOM 1609 O O . LYS A 1 206 B -24.98919 -20.97724 8.25243 1.000 7.26200 204 LYS A O 1
ATOM 1615 N N . ASP A 1 207 C -22.90564 -20.26601 7.78163 1.000 6.91198 204 ASP A N 1
ATOM 1616 C CA . ASP A 1 207 C -23.38717 -19.27772 6.82681 1.000 6.77579 204 ASP A CA 1
ATOM 1617 C C . ASP A 1 207 C -22.75711 -19.43885 5.44708 1.000 7.57816 204 ASP A C 1
ATOM 1618 O O . ASP A 1 207 C -21.67313 -20.00922 5.27936 1.000 7.54816 204 ASP A O 1
ATOM 1623 N N . TRP A 1 208 D -23.48099 -18.91388 4.45946 1.000 6.35653 204 TRP A N 1
ATOM 1624 C CA . TRP A 1 208 D -23.04769 -18.81027 3.07446 1.000 6.09252 204 TRP A CA 1
ATOM 1625 C C . TRP A 1 208 D -23.52857 -17.47574 2.52073 1.000 7.21498 204 TRP A C 1
ATOM 1626 O O . TRP A 1 208 D -24.34519 -16.77823 3.13273 1.000 7.18238 204 TRP A O 1
ATOM 1637 N N . TRP A 1 209 ? -23.04146 -17.13631 1.32802 1.000 6.28776 205 TRP A N 1
ATOM 1638 C CA . TRP A 1 209 ? -23.47158 -15.92778 0.63893 1.000 6.03635 205 TRP A CA 1
ATOM 1639 C C . TRP A 1 209 ? -23.61264 -16.23480 -0.84146 1.000 6.12728 205 TRP A C 1
ATOM 1640 O O . TRP A 1 209 ? -22.84140 -17.02240 -1.39558 1.000 6.82388 205 TRP A O 1
ATOM 1651 N N . PHE A 1 210 ? -24.60166 -15.59846 -1.47622 1.000 6.25305 206 PHE A N 1
ATOM 1652 C CA . PHE A 1 210 ? -24.92066 -15.82319 -2.88384 1.000 6.16889 206 PHE A CA 1
ATOM 1653 C C . PHE A 1 210 ? -25.18233 -14.49370 -3.57568 1.000 5.81140 206 PHE A C 1
ATOM 1654 O O . PHE A 1 210 ? -25.77889 -13.58774 -2.97666 1.000 5.74505 206 PHE A O 1
ATOM 1662 N N . PRO A 1 211 ? -24.74180 -14.34931 -4.83026 1.000 6.01639 207 PRO A N 1
ATOM 1663 C CA . PRO A 1 211 ? -24.89099 -13.05663 -5.51983 1.000 6.48185 207 PRO A CA 1
ATOM 1664 C C . PRO A 1 211 ? -26.32886 -12.66166 -5.80453 1.000 6.54869 207 PRO A C 1
ATOM 1665 O O . PRO A 1 211 ? -26.62794 -11.46278 -5.79461 1.000 7.05832 207 PRO A O 1
ATOM 1669 N N . THR A 1 212 ? -27.21887 -13.61436 -6.08659 1.000 7.21479 208 THR A N 1
ATOM 1670 C CA . THR A 1 212 ? -28.63416 -13.31503 -6.26584 1.000 5.64262 208 THR A CA 1
ATOM 1671 C C . THR A 1 212 ? -29.45645 -14.46910 -5.71652 1.000 6.21460 208 THR A C 1
ATOM 1672 O O . THR A 1 212 ? -28.94958 -15.57761 -5.51541 1.000 6.91591 208 THR A O 1
ATOM 1676 N N . GLU A 1 213 ? -30.74815 -14.19875 -5.49715 1.000 7.25949 209 GLU A N 1
ATOM 1677 C CA . GLU A 1 213 ? -31.66053 -15.26067 -5.08717 1.000 5.85783 209 GLU A CA 1
ATOM 1678 C C . GLU A 1 213 ? -31.75932 -16.34799 -6.14649 1.000 6.88058 209 GLU A C 1
ATOM 1679 O O . GLU A 1 213 ? -31.75829 -17.53996 -5.82003 1.000 6.71391 209 GLU A O 1
ATOM 1685 N N . GLY A 1 214 ? -31.87139 -15.95614 -7.41737 1.000 5.85691 210 GLY A N 1
ATOM 1686 C CA . GLY A 1 214 ? -31.99614 -16.94510 -8.47804 1.000 6.62212 210 GLY A CA 1
ATOM 1687 C C . GLY A 1 214 ? -30.80533 -17.88174 -8.54877 1.000 8.02984 210 GLY A C 1
ATOM 1688 O O . GLY A 1 214 ? -30.96451 -19.08868 -8.74605 1.000 7.33810 210 GLY A O 1
ATOM 1689 N N . GLN A 1 215 ? -29.59550 -17.33889 -8.39250 1.000 6.67081 211 GLN A N 1
ATOM 1690 C CA . GLN A 1 215 ? -28.40549 -18.18223 -8.37684 1.000 7.77128 211 GLN A CA 1
ATOM 1691 C C . GLN A 1 215 ? -28.35779 -19.04644 -7.11742 1.000 6.29201 211 GLN A C 1
ATOM 1692 O O . GLN A 1 215 ? -27.98905 -20.22577 -7.18066 1.000 7.99705 211 GLN A O 1
ATOM 1698 N N . MET A 1 216 ? -28.75319 -18.48638 -5.97036 1.000 5.89005 212 MET A N 1
ATOM 1699 C CA . MET A 1 216 ? -28.88976 -19.29138 -4.75989 1.000 5.91229 212 MET A CA 1
ATOM 1700 C C . MET A 1 216 ? -29.83544 -20.46414 -4.96201 1.000 6.08004 212 MET A C 1
ATOM 1701 O O . MET A 1 216 ? -29.57378 -21.57002 -4.47448 1.000 6.92896 212 MET A O 1
ATOM 1706 N N . VAL A 1 217 ? -30.96718 -20.23679 -5.63089 1.000 6.14090 213 VAL A N 1
ATOM 1707 C CA . VAL A 1 217 ? -31.93829 -21.31319 -5.79979 1.000 7.56162 213 VAL A CA 1
ATOM 1708 C C . VAL A 1 217 ? -31.33157 -22.45471 -6.60779 1.000 6.49108 213 VAL A C 1
ATOM 1709 O O . VAL A 1 217 ? -31.49579 -23.63267 -6.26931 1.000 6.33995 213 VAL A O 1
ATOM 1713 N N . GLU A 1 218 ? -30.59555 -22.12619 -7.66994 1.000 6.99009 214 GLU A N 1
ATOM 1714 C CA . GLU A 1 218 ? -30.02917 -23.17146 -8.51084 1.000 7.50511 214 GLU A CA 1
ATOM 1715 C C . GLU A 1 218 ? -28.88731 -23.88774 -7.80627 1.000 7.39064 214 GLU A C 1
ATOM 1716 O O . GLU A 1 218 ? -28.79840 -25.12042 -7.85146 1.000 8.20549 214 GLU A O 1
ATOM 1722 N N . GLN A 1 219 ? -28.00989 -23.13841 -7.14810 1.000 7.17522 215 GLN A 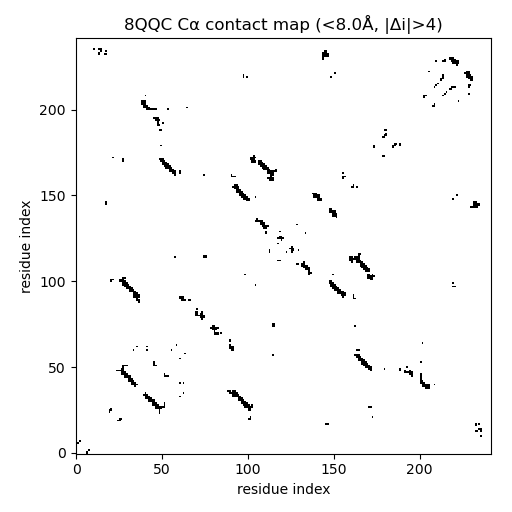N 1
ATOM 1723 C CA . GLN A 1 219 ? -26.74847 -23.68554 -6.67044 1.000 8.15716 215 GLN A CA 1
ATOM 1724 C C . GLN A 1 219 ? -26.81965 -24.20502 -5.24260 1.000 7.11176 215 GLN A C 1
ATOM 1725 O O . GLN A 1 219 ? -25.88400 -24.87731 -4.80043 1.000 7.68983 215 GLN A O 1
ATOM 1731 N N . PHE A 1 220 ? -27.90096 -23.92939 -4.51688 1.000 6.37811 216 PHE A N 1
ATOM 1732 C CA . PHE A 1 220 ? -27.93882 -24.25667 -3.09555 1.000 7.43144 216 PHE A CA 1
ATOM 1733 C C . PHE A 1 220 ? -29.30556 -24.76765 -2.65365 1.000 7.16839 216 PHE A C 1
ATOM 1734 O O . PHE A 1 220 ? -29.41029 -25.86923 -2.10586 1.000 6.79031 216 PHE A O 1
ATOM 1742 N N . ILE A 1 221 ? -30.35381 -23.97633 -2.88110 1.000 6.34873 217 ILE A N 1
ATOM 1743 C CA . ILE A 1 221 ? -31.69423 -24.38708 -2.47071 1.000 6.71148 217 ILE A CA 1
ATOM 1744 C C . ILE A 1 221 ? -32.07151 -25.70075 -3.13853 1.000 7.64635 217 ILE A C 1
ATOM 1745 O O . ILE A 1 221 ? -32.49798 -26.65753 -2.48134 1.000 7.45339 217 ILE A O 1
ATOM 1750 N N . LYS A 1 222 ? -31.89844 -25.77327 -4.45722 1.000 6.37231 218 LYS A N 1
ATOM 1751 C CA . LYS A 1 222 ? -32.22379 -27.00454 -5.16341 1.000 6.52355 218 LYS A CA 1
ATOM 1752 C C . LYS A 1 222 ? -31.22033 -28.10636 -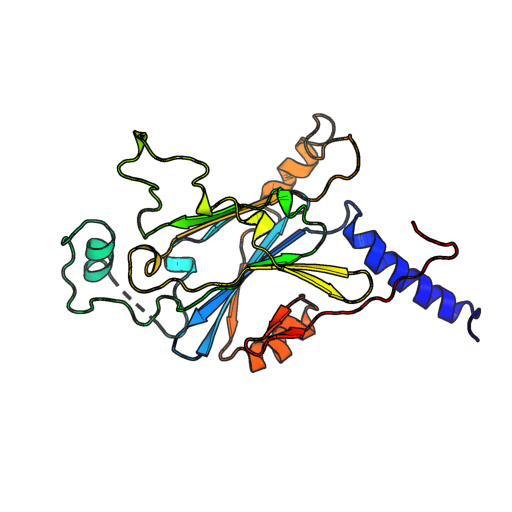4.85551 1.000 7.49254 218 LYS A C 1
ATOM 1753 O O . LYS A 1 222 ? -31.60827 -29.26331 -4.65580 1.000 7.93993 218 LYS A O 1
ATOM 1759 N N . GLN A 1 223 ? -29.92873 -27.76977 -4.79813 1.000 7.67158 219 GLN A N 1
ATOM 1760 C CA . GLN A 1 223 ? -28.91394 -28.80554 -4.62445 1.000 7.61310 219 GLN A CA 1
ATOM 1761 C C . GLN A 1 223 ? -29.02597 -29.48658 -3.26447 1.000 7.26485 219 GLN A C 1
ATOM 1762 O O . GLN A 1 223 ? -28.82653 -30.70148 -3.16063 1.000 8.27635 219 GLN A O 1
ATOM 1768 N N . GLN A 1 224 ? -29.34820 -28.72921 -2.21772 1.000 7.27105 220 GLN A N 1
ATOM 1769 C CA . GLN A 1 224 ? -29.51164 -29.28131 -0.87629 1.000 6.33670 220 GLN A CA 1
ATOM 1770 C C . GLN A 1 224 ? -30.95746 -29.63624 -0.54941 1.000 7.42623 220 GLN A C 1
ATOM 1771 O O . GLN A 1 224 ? -31.22696 -30.08390 0.57046 1.000 7.08507 220 GLN A O 1
ATOM 1777 N N . SER A 1 225 ? -31.88296 -29.44269 -1.49231 1.000 7.74718 221 SER A N 1
ATOM 1778 C CA . SER A 1 225 ? -33.30597 -29.72968 -1.29606 1.000 6.71808 221 SER A CA 1
ATOM 1779 C C . SER A 1 225 ? -33.84764 -29.07669 -0.02223 1.000 7.28400 221 SER A C 1
ATOM 1780 O O . SER A 1 225 ? -34.53057 -29.70283 0.79811 1.000 7.10067 221 SER A O 1
ATOM 1783 N N . ILE A 1 226 ? -33.53721 -27.79127 0.12831 1.000 6.90423 222 ILE A N 1
ATOM 1784 C CA . ILE A 1 226 ? -34.00296 -26.96693 1.24237 1.000 8.01654 222 ILE A CA 1
ATOM 1785 C C . ILE A 1 226 ? -35.33678 -26.34983 0.83750 1.000 6.75839 222 ILE A C 1
ATOM 1786 O O . ILE A 1 226 ? -35.40939 -25.70246 -0.21590 1.000 8.63641 222 ILE A O 1
ATOM 1791 N N . PRO A 1 227 ? -36.40643 -26.51357 1.62199 1.000 7.11894 223 PRO A N 1
ATOM 1792 C CA . PRO A 1 227 ? -37.66809 -25.83656 1.29259 1.000 7.09365 223 PRO A CA 1
ATOM 1793 C C . PRO A 1 227 ? -37.49161 -24.32561 1.30836 1.000 7.96917 223 PRO A C 1
ATOM 1794 O O . PRO A 1 227 ? -36.80456 -23.77464 2.16943 1.000 6.83821 223 PRO A O 1
ATOM 1798 N N . TYR A 1 228 ? -38.14080 -23.65291 0.35802 1.000 6.31523 224 TYR A N 1
ATOM 1799 C CA . TYR A 1 228 ? -37.88270 -22.23554 0.14508 1.000 6.93911 224 TYR A CA 1
ATOM 1800 C C . TYR A 1 228 ? -39.06503 -21.61535 -0.58609 1.000 6.28995 224 TYR A C 1
ATOM 1801 O O . TYR A 1 228 ? -39.83587 -22.30792 -1.25175 1.000 7.84175 224 TYR A O 1
ATOM 1810 N N . VAL A 1 229 ? -39.20265 -20.29550 -0.44752 1.000 7.64443 225 VAL A N 1
ATOM 1811 C CA . VAL A 1 229 ? -40.17486 -19.51402 -1.20556 1.000 7.60799 225 VAL A CA 1
ATOM 1812 C C . VAL A 1 229 ? -39.45193 -18.30018 -1.77400 1.000 6.61673 225 VAL A C 1
ATOM 1813 O O . VAL A 1 229 ? -38.79995 -17.55854 -1.02928 1.000 8.00246 225 VAL A O 1
ATOM 1817 N N . THR A 1 230 ? -39.55435 -18.10073 -3.08686 1.000 8.33556 226 THR A N 1
ATOM 1818 C CA . THR A 1 230 ? -38.84379 -16.99484 -3.71282 1.000 7.17028 226 THR A CA 1
ATOM 1819 C C . THR A 1 230 ? -39.56971 -15.67341 -3.46892 1.000 7.43950 226 THR A C 1
ATOM 1820 O O . THR A 1 230 ? -40.68033 -15.62965 -2.93800 1.000 7.56121 226 THR A O 1
ATOM 1824 N N . ALA A 1 231 ? -38.92085 -14.58073 -3.88474 1.000 6.71306 227 ALA A N 1
ATOM 1825 C CA . ALA A 1 231 ? -39.50649 -13.25358 -3.72177 1.000 8.74495 227 ALA A CA 1
ATOM 1826 C C . ALA A 1 231 ? -40.81661 -13.10652 -4.48373 1.000 7.00280 227 ALA A C 1
ATOM 1827 O O . ALA A 1 231 ? -41.71485 -12.38481 -4.03505 1.000 7.85554 227 ALA A O 1
ATOM 1829 N N . ASP A 1 232 ? -40.94792 -13.75517 -5.63623 1.000 7.35965 228 ASP A N 1
ATOM 1830 C CA . ASP A 1 232 ? -42.21865 -13.69044 -6.34275 1.000 9.09536 228 ASP A CA 1
ATOM 1831 C C . ASP A 1 232 ? -43.22824 -14.71171 -5.83678 1.000 7.23718 228 ASP A C 1
ATOM 1832 O O . ASP A 1 232 ? -44.25255 -14.90065 -6.49122 1.000 8.73929 228 ASP A O 1
ATOM 1837 N N . ASN A 1 233 ? -42.95952 -15.35678 -4.69559 1.000 7.04295 229 ASN A N 1
ATOM 1838 C CA . ASN A 1 233 ? -43.88053 -16.27587 -4.02398 1.000 7.23502 229 ASN A CA 1
ATOM 1839 C C . ASN A 1 233 ? -43.98850 -17.65049 -4.67805 1.000 7.51839 229 ASN A C 1
ATOM 1840 O O . ASN A 1 233 ? -45.05487 -18.26812 -4.63841 1.000 8.59479 229 ASN A O 1
ATOM 1845 N N . VAL A 1 234 ? -42.90008 -18.15328 -5.25213 1.000 9.44122 230 VAL A N 1
ATOM 1846 C CA . VAL A 1 234 ? -42.86209 -19.49936 -5.81849 1.000 8.78864 230 VAL A CA 1
ATOM 1847 C C . VAL A 1 234 ? -42.21486 -20.43852 -4.80870 1.000 9.57552 230 VAL A C 1
ATOM 1848 O O . VAL A 1 234 ? -41.12390 -20.15604 -4.29790 1.000 8.40947 230 VAL A O 1
ATOM 1852 N N . MET A 1 235 ? -42.87918 -21.56216 -4.53283 1.000 9.11435 231 MET A N 1
ATOM 1853 C CA . MET A 1 235 ? -42.33009 -22.59768 -3.66220 1.000 9.10028 231 MET A CA 1
ATOM 1854 C C . MET A 1 235 ? -41.24675 -23.36878 -4.40580 1.000 9.90121 231 MET A C 1
ATOM 1855 O O . MET A 1 235 ? -41.50826 -23.94915 -5.46509 1.000 9.13293 231 MET A O 1
ATOM 1860 N N . ILE A 1 236 ? -40.04724 -23.41105 -3.83606 1.000 8.24195 232 ILE A N 1
ATOM 1861 C CA . ILE A 1 236 ? -38.97922 -24.29272 -4.28813 1.000 9.14155 232 ILE A CA 1
ATOM 1862 C C . ILE A 1 236 ? -38.76166 -25.29861 -3.16524 1.000 8.44595 232 ILE A C 1
ATOM 1863 O O . ILE A 1 236 ? -38.17378 -24.96923 -2.12945 1.000 8.35863 232 ILE A O 1
ATOM 1868 N N . ALA A 1 237 ? -39.24192 -26.52711 -3.34859 1.000 8.67782 233 ALA A N 1
ATOM 1869 C CA . ALA A 1 237 ? -39.11581 -27.52253 -2.29299 1.000 10.01034 233 ALA A CA 1
ATOM 1870 C C . ALA A 1 237 ? -39.23292 -28.90502 -2.90564 1.000 9.60684 233 ALA A C 1
ATOM 1871 O O . ALA A 1 237 ? -39.94579 -29.08089 -3.89831 1.000 10.78705 233 ALA A O 1
ATOM 1873 N N . PRO A 1 238 ? -38.55841 -29.90213 -2.34049 1.000 8.85977 234 PRO A N 1
ATOM 1874 C CA . PRO A 1 238 ? -38.83122 -31.28247 -2.74111 1.000 8.96189 234 PRO A CA 1
ATOM 1875 C C . PRO A 1 238 ? -40.27532 -31.62714 -2.41962 1.000 11.25789 234 PRO A C 1
ATOM 1876 O O . PRO A 1 238 ? -40.90031 -31.02444 -1.54415 1.000 9.34690 234 PRO A O 1
ATOM 1880 N N . CYS A 1 239 ? -40.81309 -32.59278 -3.15887 1.000 10.33798 235 CYS A N 1
ATOM 1881 C CA . CYS A 1 239 ? -42.18685 -33.04245 -2.98080 1.000 9.55369 235 CYS A CA 1
ATOM 1882 C C . CYS A 1 239 ? -42.17946 -34.55744 -2.89360 1.000 9.17062 235 CYS A C 1
ATOM 1883 O O . CYS A 1 239 ? -41.73187 -35.23100 -3.82650 1.000 13.32479 235 CYS A O 1
ATOM 1886 N N . VAL A 1 240 ? -42.66031 -35.09270 -1.77814 1.000 10.06301 236 VAL A N 1
ATOM 1887 C CA . VAL A 1 240 ? -42.85483 -36.52866 -1.62363 1.000 9.38703 236 VAL A CA 1
ATOM 1888 C C . VAL A 1 240 ? -44.34759 -36.75412 -1.42979 1.000 10.16007 236 VAL A C 1
ATOM 1889 O O . VAL A 1 240 ? -44.90834 -36.39241 -0.38642 1.000 12.39710 236 VAL A O 1
ATOM 1893 N N . ARG A 1 241 ? -44.99649 -37.32831 -2.43883 1.000 10.36918 237 ARG A N 1
ATOM 1894 C CA . ARG A 1 241 ? -46.42611 -37.58622 -2.35637 1.000 13.78097 237 ARG A CA 1
ATOM 1895 C C . ARG A 1 241 ? -46.71801 -38.64170 -1.29495 1.000 12.47401 237 ARG A C 1
ATOM 1896 O O . ARG A 1 241 ? -45.97071 -39.61213 -1.13082 1.000 11.44405 237 ARG A O 1
ATOM 1904 N N . GLU A 1 242 ? -47.82530 -38.44946 -0.58378 1.000 10.87247 238 GLU A N 1
ATOM 1905 C CA . GLU A 1 242 ? -48.17874 -39.31925 0.52834 1.000 9.70255 238 GLU A CA 1
ATOM 1906 C C . GLU A 1 242 ? -48.50596 -40.72628 0.04007 1.000 10.64400 238 GLU A C 1
ATOM 1907 O O . GLU A 1 242 ? -49.18318 -40.90946 -0.97391 1.000 10.18549 238 GLU A O 1
ATOM 1913 N N . ILE A 1 243 ? -48.01297 -41.72377 0.77062 1.000 9.52517 239 ILE A N 1
ATOM 1914 C CA . ILE A 1 243 ? -48.30295 -43.13063 0.51421 1.000 9.19994 239 ILE A CA 1
ATOM 1915 C C . ILE A 1 243 ? -48.96882 -43.70071 1.75584 1.000 11.23607 239 ILE A C 1
ATOM 1916 O O . ILE A 1 243 ? -48.42192 -43.59726 2.86049 1.000 12.43739 239 ILE A O 1
ATOM 1921 N N . ARG A 1 244 ? -50.14562 -44.29519 1.57901 1.000 9.39162 240 ARG A N 1
ATOM 1922 C CA . ARG A 1 244 ? -50.81501 -44.95452 2.68906 1.000 9.40462 240 ARG A CA 1
ATOM 1923 C C . ARG A 1 244 ? -51.80249 -45.96044 2.12275 1.000 10.42116 240 ARG A C 1
ATOM 1924 O O . ARG A 1 244 ? -52.43357 -45.70778 1.09162 1.000 10.70354 240 ARG A O 1
ATOM 1932 N N . HIS A 1 245 ? -51.90768 -47.10444 2.79184 1.000 9.82268 241 HIS A N 1
ATOM 1933 C CA . HIS A 1 245 ? -52.73843 -48.20669 2.33428 1.000 10.17240 241 HIS A CA 1
ATOM 1934 C C . HIS A 1 245 ? -54.16534 -48.11430 2.84562 1.000 9.90181 241 HIS A C 1
ATOM 1935 O O . HIS A 1 245 ? -55.00645 -48.92726 2.44829 1.000 11.56057 241 HIS A O 1
ATOM 1942 N N . HIS A 1 246 ? -54.45298 -47.14256 3.70657 1.000 9.11451 242 HIS A N 1
ATOM 1943 C CA . HIS A 1 246 ? -55.77131 -46.99861 4.29719 1.000 9.09692 242 HIS A CA 1
ATOM 1944 C C . HIS A 1 246 ? -56.05511 -45.51958 4.46939 1.000 9.52482 242 HIS A C 1
ATOM 1945 O O . HIS A 1 246 ? -55.13938 -44.69304 4.49259 1.000 10.43993 242 HIS A O 1
ATOM 1952 N N . ALA A 1 247 ? -57.33975 -45.19802 4.58540 1.000 9.28244 243 ALA A N 1
ATOM 1953 C CA . ALA A 1 247 ? -57.74867 -43.81271 4.75184 1.000 9.06499 243 ALA A CA 1
ATOM 1954 C C . ALA A 1 247 ? -57.13132 -43.21377 6.01087 1.000 8.99826 243 ALA A C 1
ATOM 1955 O O . ALA A 1 247 ? -56.79762 -43.91606 6.97004 1.000 8.95059 243 ALA A O 1
ATOM 1957 N N . HIS A 1 248 ? -56.96942 -41.89625 5.98727 1.000 8.98751 244 HIS A N 1
ATOM 1958 C CA . HIS A 1 248 ? -56.47176 -41.12318 7.11219 1.000 8.97443 244 HIS A CA 1
ATOM 1959 C C . HIS A 1 248 ? -57.56693 -40.15107 7.52120 1.000 11.16625 244 HIS A C 1
ATOM 1960 O O . HIS A 1 248 ? -58.27237 -39.60831 6.66537 1.000 11.13804 244 HIS A O 1
ATOM 1967 N N . TYR A 1 249 ? -57.73587 -39.95491 8.82520 1.000 8.88006 245 TYR A N 1
ATOM 1968 C CA . TYR A 1 249 ? -58.73262 -39.00139 9.29508 1.000 10.76889 245 TYR A CA 1
ATOM 1969 C C . TYR A 1 249 ? -58.40945 -37.61961 8.73928 1.000 12.54006 245 TYR A C 1
ATOM 1970 O O . TYR A 1 249 ? -57.24237 -37.23521 8.68600 1.000 13.13003 245 TYR A O 1
#

InterPro domains:
  IPR035239 Cypovirus polyhedrin [PF17515] (6-237)